Protein 4MHP (pdb70)

Sequence (326 aa):
LKWPRDLRPLAHHDLLYMGQISEEDRGDFNATLRNFLVPRVVGSQKHREVREFIVRSLKDLDWDVEEDCFDGQTPHGIKPFCNVIATLNPSACHRLVLACHYDSLLHKEGTFIGATDSAVPCAQLLYLARSLNGKLQNQKTRGDGLTLQLVFFDGEEAFERWSSHDSLYGSRHLAQKWHEDRTSAERLESCLERSEIANQIDRMEVMVLLDLLGAENPRFYSYFGETQPVYRRLVNIESRLNDAGLMELPRRRRRTNYFSNSSTVGFIEDDHIPFLKRSVPIVHIIPSPFPDVWHTLDDNEQNLHHPTISNLNKIFKAFVSEYLQL

Solvent-accessible surface area: 14847 Å² total; per-residue (Å²): 230,187,17,77,32,115,45,152,95,13,58,111,137,32,4,60,130,7,1,86,26,47,150,124,32,101,38,34,8,51,39,8,4,152,62,0,25,41,36,0,39,16,29,36,116,100,4,103,81,4,31,91,43,0,13,130,17,0,113,113,25,104,9,74,22,62,82,4,72,42,100,13,127,14,76,70,31,106,54,69,2,14,0,0,4,0,6,0,17,56,59,0,0,10,20,0,0,4,0,0,1,0,1,4,25,89,25,201,132,35,101,5,38,0,0,1,2,0,0,0,0,0,0,0,0,1,3,2,0,109,47,3,37,52,65,0,49,102,1,65,113,110,38,60,2,9,0,0,6,0,0,0,0,0,0,11,11,8,22,112,209,85,46,86,149,5,2,11,12,0,0,84,50,0,0,90,82,23,62,112,70,147,23,35,34,153,185,30,66,59,29,52,185,222,34,160,22,51,6,38,1,49,14,6,13,0,0,2,1,5,6,5,1,1,22,94,103,12,136,1,30,9,36,45,61,102,2,67,46,0,7,126,41,0,28,53,0,6,41,54,0,15,104,43,61,30,16,46,56,102,172,228,244,143,111,7,115,7,9,34,100,62,85,49,162,40,160,26,80,2,0,2,25,6,0,54,161,64,92,3,20,1,5,7,2,2,4,37,98,64,13,149,24,102,43,52,70,83,1,23,90,143,71,14,54,77,51,3,2,11,1,0,4,12,0,8,12,0,6,1,1,6,9,3,88,32

InterPro domains:
  IPR007484 Peptidase M28 [PF04389] (110-346)
  IPR037457 M28 Zn-Peptidase Glutaminyl Cyclase [cd03880] (52-350)
  IPR040234 Glutaminyl-peptide cyclotransferase-like [PTHR12283] (16-353)

Secondary structure (DSSP, 8-state):
---SS--PPPPHHHHHHHT---HHHHHHHHHHHHTTSS---TT-HHHHHHHHHHHHHHHTTT-EEEEEEEEEEETTEEEEEEEEEEES-TTBSEEEEEEEE------TTS----IIIIIHHHHHHHHHHHHTHHHHHHHHTT--SEEEEEEEES--S-SSS--SSSS-HHHHHHHHHHHHSB--GGGSBS--TT---SBGGGGEEEEEEE-S--SSS--EEE--GGGHHHHHHHHHHHHHHHHTT-S--SSTT-----EEEEE------STTHHHHTTT--EEEE--SSPPTTTTSTT-SGGG--HHHHHHHHHHHHHHHHHHHT-

Organism: Ixodes scapularis (NCBI:txid6945)

Radius of gyration: 18.69 Å; Cα contacts (8 Å, |Δi|>4): 634; chains: 1; bounding box: 40×46×53 Å

GO terms:
  GO:0008270 zinc ion binding (F, IDA)
  GO:0016603 glutaminyl-peptide cyclotransferase activity (F, IDA)
  GO:0017186 peptidyl-pyroglutamic acid biosynthetic process, using glutaminyl-peptide cyclotransferase (P, IDA)

Structure (mmCIF, N/CA/C/O backbone):
data_4MHP
#
_entry.id   4MHP
#
_cell.length_a   55.388
_cell.length_b   71.146
_cell.length_c   80.121
_cell.angle_alpha   90.00
_cell.angle_beta   90.00
_cell.angle_gamma   90.00
#
_symmetry.space_group_name_H-M   'P 21 21 21'
#
loop_
_entity.id
_entity.type
_entity.pdbx_description
1 polymer 'Glutaminyl cyclase, putative'
2 water water
#
loop_
_atom_site.group_PDB
_atom_site.id
_atom_site.type_symbol
_atom_site.label_atom_id
_atom_site.label_alt_id
_atom_site.label_comp_id
_atom_site.label_asym_id
_atom_site.label_entity_id
_atom_site.label_seq_id
_atom_site.pdbx_PDB_ins_code
_atom_site.Cartn_x
_atom_site.Cartn_y
_atom_site.Cartn_z
_atom_site.occupancy
_atom_site.B_iso_or_equiv
_atom_site.auth_seq_id
_atom_site.auth_comp_id
_atom_site.auth_asym_id
_atom_site.auth_atom_id
_atom_site.pdbx_PDB_model_num
ATOM 1 N N . LEU A 1 1 ? -32.336 19.138 -32.274 1.00 31.91 28 LEU A N 1
ATOM 2 C CA . LEU A 1 1 ? -31.351 18.898 -33.367 1.00 30.67 28 LEU A CA 1
ATOM 3 C C . LEU A 1 1 ? -30.648 17.556 -33.189 1.00 27.57 28 LEU A C 1
ATOM 4 O O . LEU A 1 1 ? -30.322 17.160 -32.068 1.00 28.97 28 LEU A O 1
ATOM 9 N N . LYS A 1 2 ? -30.416 16.867 -34.302 1.00 24.72 29 LYS A N 1
ATOM 10 C CA . LYS A 1 2 ? -29.746 15.568 -34.298 1.00 24.30 29 LYS A CA 1
ATOM 11 C C . LYS A 1 2 ? -28.284 15.691 -33.859 1.00 20.71 29 LYS A C 1
ATOM 12 O O . LYS A 1 2 ? -27.636 16.713 -34.103 1.00 21.14 29 LYS A O 1
ATOM 18 N N . TRP A 1 3 ? -27.779 14.654 -33.193 1.00 18.04 30 TRP A N 1
ATOM 19 C CA . TRP A 1 3 ? -26.362 14.570 -32.850 1.00 15.54 30 TRP A CA 1
ATOM 20 C C . TRP A 1 3 ? -25.550 14.532 -34.128 1.00 15.87 30 TRP A C 1
ATOM 21 O O . TRP A 1 3 ? -25.964 13.878 -35.086 1.00 17.21 30 TRP A O 1
ATOM 32 N N . PRO A 1 4 ? -24.404 15.251 -34.187 1.00 15.16 31 PRO A N 1
ATOM 33 C CA . PRO A 1 4 ? -23.686 15.367 -35.474 1.00 16.61 31 PRO A CA 1
ATOM 34 C C . PRO A 1 4 ? -23.081 14.063 -35.994 1.00 16.14 31 PRO A C 1
ATOM 35 O O . PRO A 1 4 ? -22.733 13.971 -37.174 1.00 18.08 31 PRO A O 1
ATOM 39 N N . ARG A 1 5 ? -22.965 13.073 -35.116 1.00 15.51 32 ARG A N 1
ATOM 40 C CA . ARG A 1 5 ? -22.406 11.779 -35.463 1.00 15.87 32 ARG A CA 1
ATOM 41 C C . ARG A 1 5 ? -23.468 10.709 -35.243 1.00 15.91 32 ARG A C 1
ATOM 42 O O . ARG A 1 5 ? -24.061 10.635 -34.165 1.00 17.11 32 ARG A O 1
ATOM 50 N N . ASP A 1 6 ? -23.714 9.891 -36.265 1.00 17.52 33 ASP A N 1
ATOM 51 C CA . ASP A 1 6 ? -24.672 8.794 -36.159 1.00 20.66 33 ASP A CA 1
ATOM 52 C C . ASP A 1 6 ? -24.180 7.766 -35.141 1.00 21.16 33 ASP A C 1
ATOM 53 O O . ASP A 1 6 ? -23.077 7.242 -35.271 1.00 23.41 33 ASP A O 1
ATOM 58 N N . LEU A 1 7 ? -24.996 7.499 -34.123 1.00 25.09 34 LEU A N 1
ATOM 59 C CA . LEU A 1 7 ? -24.606 6.606 -33.028 1.00 25.96 34 LEU A CA 1
ATOM 60 C C . LEU A 1 7 ? -25.060 5.167 -33.284 1.00 25.86 34 LEU A C 1
ATOM 61 O O . LEU A 1 7 ? -26.234 4.833 -33.117 1.00 27.80 34 LEU A O 1
ATOM 66 N N . ARG A 1 8 ? -24.110 4.324 -33.688 1.00 21.86 35 ARG A N 1
ATOM 67 C CA . ARG A 1 8 ? -24.376 2.934 -34.063 1.00 19.62 35 ARG A CA 1
ATOM 68 C C . ARG A 1 8 ? -24.415 2.028 -32.831 1.00 17.13 35 ARG A C 1
ATOM 69 O O . ARG A 1 8 ? -23.409 1.898 -32.138 1.00 16.52 35 ARG A O 1
ATOM 77 N N . PRO A 1 9 ? -25.569 1.393 -32.550 1.00 16.70 36 PRO A N 1
ATOM 78 C CA . PRO A 1 9 ? -25.638 0.568 -31.340 1.00 16.26 36 PRO A CA 1
ATOM 79 C C . PRO A 1 9 ? -24.605 -0.556 -31.314 1.00 14.50 36 PRO A C 1
ATOM 80 O O . PRO A 1 9 ? -24.381 -1.231 -32.324 1.00 15.58 36 PRO A O 1
ATOM 84 N N . LEU A 1 10 ? -23.984 -0.737 -30.156 1.00 13.94 37 LEU A N 1
ATOM 85 C CA . LEU A 1 10 ? -22.984 -1.765 -29.956 1.00 14.30 37 LEU A CA 1
ATOM 86 C C . LEU A 1 10 ? -23.553 -3.135 -30.304 1.00 13.86 37 LEU A C 1
ATOM 87 O O . LEU A 1 10 ? -24.649 -3.482 -29.861 1.00 14.16 37 LEU A O 1
ATOM 92 N N . ALA A 1 11 ? -22.826 -3.904 -31.111 1.00 13.73 38 ALA A N 1
ATOM 93 C CA . ALA A 1 11 ? -23.208 -5.285 -31.375 1.00 14.28 38 ALA A CA 1
ATOM 94 C C . ALA A 1 11 ? -23.135 -6.091 -30.082 1.00 12.51 38 ALA A C 1
ATOM 95 O O . ALA A 1 11 ? -22.309 -5.819 -29.203 1.00 12.14 38 ALA A O 1
ATOM 97 N N . HIS A 1 12 ? -24.004 -7.084 -29.974 1.00 13.22 39 HIS A N 1
ATOM 98 C CA . HIS A 1 12 ? -24.060 -7.941 -28.803 1.00 12.72 39 HIS A CA 1
ATOM 99 C C . HIS A 1 12 ? -22.708 -8.510 -28.410 1.00 11.36 39 HIS A C 1
ATOM 100 O O . HIS A 1 12 ? -22.338 -8.502 -27.233 1.00 11.22 39 HIS A O 1
ATOM 107 N N . HIS A 1 13 ? -21.947 -8.989 -29.391 1.00 11.33 40 HIS A N 1
ATOM 108 C CA . HIS A 1 13 ? -20.609 -9.525 -29.144 1.00 11.10 40 HIS A CA 1
ATOM 109 C C . HIS A 1 13 ? -19.731 -8.549 -28.403 1.00 10.58 40 HIS A C 1
ATOM 110 O O . HIS A 1 13 ? -19.057 -8.903 -27.431 1.00 10.63 40 HIS A O 1
ATOM 117 N N . ASP A 1 14 ? -19.742 -7.304 -28.861 1.00 10.23 41 ASP A N 1
ATOM 118 C CA . ASP A 1 14 ? -18.925 -6.255 -28.267 1.00 9.99 41 ASP A CA 1
ATOM 119 C C . ASP A 1 14 ? -19.439 -5.810 -26.899 1.00 9.82 41 ASP A C 1
ATOM 120 O O . ASP A 1 14 ? -18.640 -5.536 -26.007 1.00 10.54 41 ASP A O 1
ATOM 125 N N . LEU A 1 15 ? -20.757 -5.767 -26.717 1.00 10.00 42 LEU A N 1
ATOM 126 C CA . LEU A 1 15 ? -21.328 -5.467 -25.409 1.00 10.65 42 LEU A CA 1
ATOM 127 C C . LEU A 1 15 ? -20.875 -6.495 -24.374 1.00 10.48 42 LEU A C 1
ATOM 128 O O . LEU A 1 15 ? -20.415 -6.140 -23.286 1.00 11.11 42 LEU A O 1
ATOM 133 N N . LEU A 1 16 ? -21.000 -7.774 -24.724 1.00 11.19 43 LEU A N 1
ATOM 134 C CA . LEU A 1 16 ? -20.602 -8.840 -23.811 1.00 12.03 43 LEU A CA 1
ATOM 135 C C . LEU A 1 16 ? -19.121 -8.789 -23.473 1.00 11.98 43 LEU A C 1
ATOM 136 O O . LEU A 1 16 ? -18.748 -8.978 -22.316 1.00 13.47 43 LEU A O 1
ATOM 141 N N . TYR A 1 17 ? -18.279 -8.532 -24.472 1.00 11.93 44 TYR A N 1
ATOM 142 C CA . TYR A 1 17 ? -16.841 -8.467 -24.240 1.00 12.73 44 TYR A CA 1
ATOM 143 C C . TYR A 1 17 ? -16.460 -7.289 -23.347 1.00 12.86 44 TYR A C 1
ATOM 144 O O . TYR A 1 17 ? -15.672 -7.440 -22.414 1.00 14.13 44 TYR A O 1
ATOM 153 N N . MET A 1 18 ? -17.036 -6.124 -23.626 1.00 12.63 4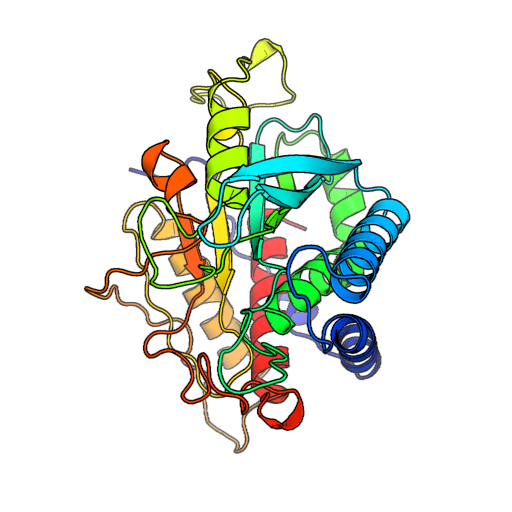5 MET A N 1
ATOM 154 C CA . MET A 1 18 ? -16.771 -4.927 -22.829 1.00 13.10 45 MET A CA 1
ATOM 155 C C . MET A 1 18 ? -17.329 -5.052 -21.411 1.00 13.59 45 MET A C 1
ATOM 156 O O . MET A 1 18 ? -16.840 -4.401 -20.483 1.00 15.48 45 MET A O 1
ATOM 161 N N . GLY A 1 19 ? -18.357 -5.885 -21.252 1.00 13.43 46 GLY A N 1
ATOM 162 C CA . GLY A 1 19 ? -18.979 -6.123 -19.953 1.00 15.05 46 GLY A CA 1
ATOM 163 C C . GLY A 1 19 ? -18.316 -7.216 -19.138 1.00 16.54 46 GLY A C 1
ATOM 164 O O . GLY A 1 19 ? -18.797 -7.574 -18.060 1.00 18.45 46 GLY A O 1
ATOM 165 N N . GLN A 1 20 ? -17.213 -7.754 -19.654 1.00 17.67 47 GLN A N 1
ATOM 166 C CA . GLN A 1 20 ? -16.411 -8.727 -18.921 1.00 21.56 47 GLN A CA 1
ATOM 167 C C . GLN A 1 20 ? -15.376 -8.024 -18.053 1.00 24.24 47 GLN A C 1
ATOM 168 O O . GLN A 1 20 ? -14.704 -7.088 -18.500 1.00 25.64 47 GLN A O 1
ATOM 174 N N . ILE A 1 21 ? -15.273 -8.470 -16.805 1.00 27.63 48 ILE A N 1
ATOM 175 C CA . ILE A 1 21 ? -14.165 -8.102 -15.928 1.00 29.77 48 ILE A CA 1
ATOM 176 C C . ILE A 1 21 ? -13.573 -9.381 -15.344 1.00 32.23 48 ILE A C 1
ATOM 177 O O . ILE A 1 21 ? -14.224 -10.086 -14.567 1.00 34.54 48 ILE A O 1
ATOM 182 N N . SER A 1 22 ? -12.345 -9.683 -15.753 1.00 35.13 49 SER A N 1
ATOM 183 C CA . SER A 1 22 ? -11.617 -10.838 -15.244 1.00 36.69 49 SER A CA 1
ATOM 184 C C . SER A 1 22 ? -10.911 -10.481 -13.938 1.00 38.34 49 SER A C 1
ATOM 185 O O . SER A 1 22 ? -10.976 -9.336 -13.482 1.00 37.08 49 SER A O 1
ATOM 188 N N . GLU A 1 23 ? -10.247 -11.467 -13.339 1.00 40.37 50 GLU A N 1
ATOM 189 C CA . GLU A 1 23 ? -9.411 -11.236 -12.161 1.00 41.12 50 GLU A CA 1
ATOM 190 C C . GLU A 1 23 ? -8.192 -10.384 -12.520 1.00 38.78 50 GLU A C 1
ATOM 191 O O . GLU A 1 23 ? -7.718 -9.589 -11.704 1.00 37.10 50 GLU A O 1
ATOM 197 N N . GLU A 1 24 ? -7.709 -10.549 -13.752 1.00 38.02 51 GLU A N 1
ATOM 198 C CA . GLU A 1 24 ? -6.604 -9.756 -14.286 1.00 39.05 51 GLU A CA 1
ATOM 199 C C . GLU A 1 24 ? -7.031 -8.301 -14.494 1.00 36.71 51 GLU A C 1
ATOM 200 O O . GLU A 1 24 ? -6.233 -7.383 -14.294 1.00 34.22 51 GLU A O 1
ATOM 206 N N . ASP A 1 25 ? -8.290 -8.108 -14.893 1.00 34.64 52 ASP A N 1
ATOM 207 C CA . ASP A 1 25 ? -8.872 -6.774 -15.062 1.00 32.08 52 ASP A CA 1
ATOM 208 C C . ASP A 1 25 ? -8.979 -6.026 -13.735 1.00 27.33 52 ASP A C 1
ATOM 209 O O . ASP A 1 25 ? -8.579 -4.862 -13.645 1.00 25.53 52 ASP A O 1
ATOM 214 N N . ARG A 1 26 ? -9.517 -6.701 -12.716 1.00 24.50 53 ARG A N 1
ATOM 215 C CA . ARG A 1 26 ? -9.646 -6.132 -11.371 1.00 23.49 53 ARG A CA 1
ATOM 216 C C . ARG A 1 26 ? -8.280 -5.749 -10.823 1.00 20.68 53 ARG A C 1
ATOM 217 O O . ARG A 1 26 ? -8.102 -4.648 -10.304 1.00 19.87 53 ARG A O 1
ATOM 225 N N . GLY A 1 27 ? -7.324 -6.669 -10.947 1.00 20.46 54 GLY A N 1
ATOM 226 C CA . GLY A 1 27 ? -5.967 -6.460 -10.461 1.00 19.82 54 GLY A CA 1
ATOM 227 C C . GLY A 1 27 ? -5.278 -5.283 -11.118 1.00 17.62 54 GLY A C 1
ATOM 228 O O . GLY A 1 27 ? -4.617 -4.497 -10.443 1.00 18.53 54 GLY A O 1
ATOM 229 N N . ASP A 1 28 ? -5.421 -5.175 -12.438 1.00 18.28 55 ASP A N 1
ATOM 230 C CA . ASP A 1 28 ? -4.829 -4.070 -13.189 1.00 18.37 55 ASP A CA 1
ATOM 231 C C . ASP A 1 28 ? -5.430 -2.737 -12.761 1.00 16.41 55 ASP A C 1
ATOM 232 O O . ASP A 1 28 ? -4.700 -1.777 -12.506 1.00 17.01 55 ASP A O 1
ATOM 237 N N . PHE A 1 29 ? -6.757 -2.682 -12.673 1.00 15.59 56 PHE A N 1
ATOM 238 C CA . PHE A 1 29 ? -7.405 -1.468 -12.221 1.00 14.30 56 PHE A CA 1
ATOM 239 C C . PHE A 1 29 ? -6.947 -1.079 -10.815 1.00 13.66 56 PHE A C 1
ATOM 240 O O . PHE A 1 29 ? -6.610 0.077 -10.568 1.00 13.15 56 PHE A O 1
ATOM 248 N N . ASN A 1 30 ? -6.942 -2.043 -9.899 1.00 14.31 57 ASN A N 1
ATOM 249 C CA . ASN A 1 30 ? -6.567 -1.767 -8.517 1.00 14.53 57 ASN A CA 1
ATOM 250 C C . ASN A 1 30 ? -5.120 -1.301 -8.372 1.00 14.33 57 ASN A C 1
ATOM 251 O O . ASN A 1 30 ? -4.832 -0.411 -7.570 1.00 15.24 57 ASN A O 1
ATOM 256 N N . ALA A 1 31 ? -4.219 -1.901 -9.150 1.00 15.11 58 ALA A N 1
ATOM 257 C CA . ALA A 1 31 ? -2.820 -1.470 -9.199 1.00 16.02 58 ALA A CA 1
ATOM 258 C C . ALA A 1 31 ? -2.701 -0.028 -9.695 1.00 14.61 58 ALA A C 1
ATOM 259 O O . ALA A 1 31 ? -1.930 0.764 -9.151 1.00 16.24 58 ALA A O 1
ATOM 261 N N . THR A 1 32 ? -3.482 0.311 -10.718 1.00 14.04 59 THR A N 1
ATOM 262 C CA . THR A 1 32 ? -3.530 1.672 -11.238 1.00 13.88 59 THR A CA 1
ATOM 263 C C . THR A 1 32 ? -4.025 2.623 -10.142 1.00 12.48 59 THR A C 1
ATOM 264 O O . THR A 1 32 ? -3.392 3.646 -9.860 1.00 13.09 59 THR A O 1
ATOM 268 N N . LEU A 1 33 ? -5.139 2.255 -9.510 1.00 12.11 60 LEU A N 1
ATOM 269 C CA . LEU A 1 33 ? -5.772 3.085 -8.489 1.00 11.58 60 LEU A CA 1
ATOM 270 C C . LEU A 1 33 ? -4.857 3.388 -7.304 1.00 11.55 60 LEU A C 1
ATOM 271 O O . LEU A 1 33 ? -4.874 4.502 -6.772 1.00 11.80 60 LEU A O 1
ATOM 276 N N . ARG A 1 34 ? -4.061 2.400 -6.897 1.00 12.56 61 ARG A N 1
ATOM 277 C CA . ARG A 1 34 ? -3.156 2.569 -5.767 1.00 13.68 61 ARG A CA 1
ATOM 278 C C . ARG A 1 34 ? -2.242 3.785 -5.929 1.00 13.16 61 ARG A C 1
ATOM 279 O O . ARG A 1 34 ? -1.926 4.460 -4.950 1.00 13.75 61 ARG A O 1
ATOM 287 N N . ASN A 1 35 ? -1.855 4.083 -7.169 1.00 12.10 62 ASN A N 1
ATOM 288 C CA . ASN A 1 35 ? -1.002 5.237 -7.462 1.00 13.07 62 ASN A CA 1
ATOM 289 C C . ASN A 1 35 ? -1.656 6.576 -7.143 1.00 12.55 62 ASN A C 1
ATOM 290 O O . ASN A 1 35 ? -0.969 7.572 -6.929 1.00 13.72 62 ASN A O 1
ATOM 295 N N . PHE A 1 36 ? -2.986 6.594 -7.130 1.00 11.26 63 PHE A N 1
ATOM 296 C CA . PHE A 1 36 ? -3.745 7.819 -6.901 1.00 10.87 63 PHE A CA 1
ATOM 297 C C . PHE A 1 36 ? -4.213 7.990 -5.465 1.00 10.59 63 PHE A C 1
ATOM 298 O O . PHE A 1 36 ? -4.646 9.077 -5.086 1.00 11.28 63 PHE A O 1
ATOM 306 N N . LEU A 1 37 ? -4.146 6.923 -4.672 1.00 11.31 64 LEU A N 1
ATOM 307 C CA . LEU A 1 37 ? -4.689 6.943 -3.310 1.00 12.02 64 LEU A CA 1
ATOM 308 C C . LEU A 1 37 ? -3.685 7.518 -2.313 1.00 12.20 64 LEU A C 1
ATOM 309 O O . LEU A 1 37 ? -3.279 6.870 -1.341 1.00 13.42 64 LEU A O 1
ATOM 314 N N . VAL A 1 38 ? -3.297 8.757 -2.595 1.00 11.68 65 VAL A N 1
ATOM 315 C CA . VAL A 1 38 ? -2.320 9.521 -1.829 1.00 11.97 65 VAL A CA 1
ATOM 316 C C . VAL A 1 38 ? -2.837 10.960 -1.855 1.00 10.94 65 VAL A C 1
ATOM 317 O O . VAL A 1 38 ? -3.587 11.319 -2.764 1.00 11.10 65 VAL A O 1
ATOM 321 N N . PRO A 1 39 ? -2.451 11.796 -0.873 1.00 11.43 66 PRO A N 1
ATOM 322 C CA . PRO A 1 39 ? -2.842 13.199 -1.014 1.00 11.63 66 PRO A CA 1
ATOM 323 C C . PRO A 1 39 ? -2.191 13.808 -2.265 1.00 11.95 66 PRO A C 1
ATOM 324 O O . PRO A 1 39 ? -1.042 13.485 -2.589 1.00 12.87 66 PRO A O 1
ATOM 328 N N . ARG A 1 40 ? -2.942 14.657 -2.964 1.00 11.12 67 ARG A N 1
ATOM 329 C CA . ARG A 1 40 ? -2.538 15.236 -4.248 1.00 10.98 67 ARG A CA 1
ATOM 330 C C . ARG A 1 40 ? -2.669 16.758 -4.180 1.00 9.33 67 ARG A C 1
ATOM 331 O O . ARG A 1 40 ? -3.276 17.376 -5.051 1.00 9.62 67 ARG A O 1
ATOM 339 N N . VAL A 1 41 ? -2.093 17.361 -3.144 1.00 9.91 68 VAL A N 1
ATOM 340 C CA . VAL A 1 41 ? -2.233 18.794 -2.920 1.00 10.54 68 VAL A CA 1
ATOM 341 C C . VAL A 1 41 ? -1.432 19.567 -3.969 1.00 9.79 68 VAL A C 1
ATOM 342 O O . VAL A 1 41 ? -0.289 19.215 -4.266 1.00 10.37 68 VAL A O 1
ATOM 346 N N . VAL A 1 42 ? -2.044 20.604 -4.540 1.00 9.88 69 VAL A N 1
ATOM 347 C CA . VAL A 1 42 ? -1.395 21.448 -5.546 1.00 10.98 69 VAL A CA 1
ATOM 348 C C . VAL A 1 42 ? -0.014 21.874 -5.088 1.00 12.23 69 VAL A C 1
ATOM 349 O O . VAL A 1 42 ? 0.150 22.355 -3.969 1.00 13.26 69 VAL A O 1
ATOM 353 N N . GLY A 1 43 ? 0.970 21.663 -5.962 1.00 14.68 70 GLY A N 1
ATOM 354 C CA . GLY A 1 43 ? 2.354 22.046 -5.711 1.00 16.83 70 GLY A CA 1
ATOM 355 C C . GLY A 1 43 ? 3.190 21.057 -4.913 1.00 16.25 70 GLY A C 1
ATOM 356 O O . GLY A 1 43 ? 4.393 21.248 -4.775 1.00 19.12 70 GLY A O 1
ATOM 357 N N . SER A 1 44 ? 2.573 20.001 -4.386 1.00 13.65 71 SER A N 1
ATOM 358 C CA . SER A 1 44 ? 3.286 19.052 -3.523 1.00 12.06 71 SER A CA 1
ATOM 359 C C . SER A 1 44 ? 4.067 18.005 -4.315 1.00 11.76 71 SER A C 1
ATOM 360 O O . SER A 1 44 ? 3.813 17.800 -5.504 1.00 11.61 71 SER A O 1
ATOM 363 N N . GLN A 1 45 ? 5.001 17.326 -3.648 1.00 11.77 72 GLN A N 1
ATOM 364 C CA . GLN A 1 45 ? 5.773 16.282 -4.306 1.00 12.39 72 GLN A CA 1
ATOM 365 C C . GLN A 1 45 ? 4.890 15.133 -4.763 1.00 11.21 72 GLN A C 1
ATOM 366 O O . GLN A 1 45 ? 5.058 14.642 -5.878 1.00 11.93 72 GLN A O 1
ATOM 372 N N . LYS A 1 46 ? 3.951 14.701 -3.923 1.00 11.90 73 LYS A N 1
ATOM 373 C CA . LYS A 1 46 ? 3.097 13.575 -4.294 1.00 12.03 73 LYS A CA 1
ATOM 374 C C . LYS A 1 46 ? 2.224 13.915 -5.497 1.00 11.20 73 LYS A C 1
ATOM 375 O O . LYS A 1 46 ? 1.985 13.065 -6.347 1.00 11.89 73 LYS A O 1
ATOM 381 N N . HIS A 1 47 ? 1.782 15.166 -5.577 1.00 10.50 74 HIS A N 1
ATOM 382 C CA . HIS A 1 47 ? 1.024 15.662 -6.727 1.00 10.41 74 HIS A CA 1
ATOM 383 C C . HIS A 1 47 ? 1.857 15.565 -7.988 1.00 10.56 74 HIS A C 1
ATOM 384 O O . HIS A 1 47 ? 1.377 15.080 -9.016 1.00 11.21 74 HIS A O 1
ATOM 391 N N . ARG A 1 48 ? 3.122 15.986 -7.915 1.00 11.39 75 ARG A N 1
ATOM 392 C CA . ARG A 1 48 ? 4.039 15.871 -9.053 1.00 12.46 75 ARG A CA 1
ATOM 393 C C . ARG A 1 48 ? 4.250 14.416 -9.456 1.00 11.88 75 ARG A C 1
ATOM 394 O O . ARG A 1 48 ? 4.273 14.093 -10.641 1.00 13.10 75 ARG A O 1
ATOM 402 N N . GLU A 1 49 ? 4.382 13.536 -8.468 1.00 11.91 76 GLU A N 1
ATOM 403 C CA . GLU A 1 49 ? 4.558 12.107 -8.742 1.00 12.57 76 GLU A CA 1
ATOM 404 C C . GLU A 1 49 ? 3.339 11.510 -9.441 1.00 12.19 76 GLU A C 1
ATOM 405 O O . GLU A 1 49 ? 3.476 10.712 -10.369 1.00 12.42 76 GLU A O 1
ATOM 411 N N . VAL A 1 50 ? 2.148 11.904 -9.003 1.00 11.45 77 VAL A N 1
ATOM 412 C CA . VAL A 1 50 ? 0.923 11.476 -9.669 1.00 11.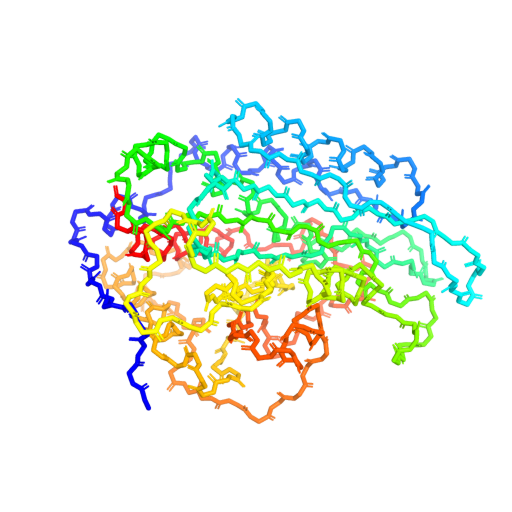24 77 VAL A CA 1
ATOM 413 C C . VAL A 1 50 ? 0.882 11.963 -11.122 1.00 10.78 77 VAL A C 1
ATOM 414 O O . VAL A 1 50 ? 0.591 11.178 -12.029 1.00 11.40 77 VAL A O 1
ATOM 418 N N . ARG A 1 51 ? 1.196 13.239 -11.348 1.00 10.84 78 ARG A N 1
ATOM 419 C CA . ARG A 1 51 ? 1.262 13.758 -12.712 1.00 11.37 78 ARG A CA 1
ATOM 420 C C . ARG A 1 51 ? 2.243 12.959 -13.568 1.00 11.66 78 ARG A C 1
ATOM 421 O O . ARG A 1 51 ? 1.915 12.560 -14.686 1.00 11.94 78 ARG A O 1
ATOM 429 N N . GLU A 1 52 ? 3.440 12.722 -13.040 1.00 12.06 79 GLU A N 1
ATOM 430 C CA . GLU A 1 52 ? 4.448 11.958 -13.766 1.00 12.97 79 GLU A CA 1
ATOM 431 C C . GLU A 1 52 ? 3.962 10.551 -14.108 1.00 12.28 79 GLU A C 1
ATOM 432 O O . GLU A 1 52 ? 4.241 10.047 -15.192 1.00 13.42 79 GLU A O 1
ATOM 438 N N . PHE A 1 53 ? 3.215 9.939 -13.191 1.00 12.08 80 PHE A N 1
ATOM 439 C CA . PHE A 1 53 ? 2.642 8.618 -13.422 1.00 12.45 80 PHE A CA 1
ATOM 440 C C . PHE A 1 53 ? 1.592 8.636 -14.535 1.00 11.53 80 PHE A C 1
ATOM 441 O O . PHE A 1 53 ? 1.574 7.743 -15.382 1.00 11.93 80 PHE A O 1
ATOM 449 N N . ILE A 1 54 ? 0.728 9.650 -14.538 1.00 10.94 81 ILE A N 1
ATOM 450 C CA . ILE A 1 54 ? -0.261 9.803 -15.609 1.00 10.68 81 ILE A CA 1
ATOM 451 C C . ILE A 1 54 ? 0.445 9.939 -16.958 1.00 10.97 81 ILE A C 1
ATOM 452 O O . ILE A 1 54 ? 0.107 9.250 -17.928 1.00 11.29 81 ILE A O 1
ATOM 457 N N . VAL A 1 55 ? 1.417 10.839 -17.010 1.00 11.35 82 VAL A N 1
ATOM 458 C CA . VAL A 1 55 ? 2.122 11.144 -18.246 1.00 12.18 82 VAL A CA 1
ATOM 459 C C . VAL A 1 55 ? 2.867 9.916 -18.782 1.00 12.68 82 VAL A C 1
ATOM 460 O O . VAL A 1 55 ? 2.743 9.572 -19.961 1.00 13.35 82 VAL A O 1
ATOM 464 N N . ARG A 1 56 ? 3.630 9.251 -17.915 1.00 13.30 83 ARG A N 1
ATOM 465 C CA . ARG A 1 56 ? 4.386 8.062 -18.302 1.00 14.29 83 ARG A CA 1
ATOM 466 C C . ARG A 1 56 ? 3.470 6.947 -18.793 1.00 13.77 83 ARG A C 1
ATOM 467 O O . ARG A 1 56 ? 3.749 6.317 -19.814 1.00 14.28 83 ARG A O 1
ATOM 475 N N . SER A 1 57 ? 2.383 6.711 -18.060 1.00 13.78 84 SER A N 1
ATOM 476 C CA . SER A 1 57 ? 1.426 5.662 -18.401 1.00 13.54 84 SER A CA 1
ATOM 477 C C . SER A 1 57 ? 0.883 5.828 -19.819 1.00 12.63 84 SER A C 1
ATOM 478 O O . SER A 1 57 ? 0.778 4.858 -20.576 1.00 15.07 84 SER A O 1
ATOM 481 N N . LEU A 1 58 ? 0.546 7.063 -20.176 1.00 11.87 85 LEU A N 1
ATOM 482 C CA . LEU A 1 58 ? -0.037 7.344 -21.480 1.00 11.67 85 LEU A CA 1
ATOM 483 C C . LEU A 1 58 ? 1.004 7.443 -22.601 1.00 12.42 85 LEU A C 1
ATOM 484 O O . LEU A 1 58 ? 0.753 6.999 -23.723 1.00 12.51 85 LEU A O 1
ATOM 489 N N . LYS A 1 59 ? 2.174 8.004 -22.300 1.00 12.95 86 LYS A N 1
ATOM 490 C CA . LYS A 1 59 ? 3.277 7.980 -23.264 1.00 13.35 86 LYS A CA 1
ATOM 491 C C . LYS A 1 59 ? 3.670 6.542 -23.600 1.00 13.61 86 LYS A C 1
ATOM 492 O O . LYS A 1 59 ? 3.966 6.236 -24.758 1.00 14.63 86 LYS A O 1
ATOM 498 N N . ASP A 1 60 ? 3.642 5.657 -22.601 1.00 14.12 87 ASP A N 1
ATOM 499 C CA . ASP A 1 60 ? 3.981 4.241 -22.803 1.00 14.88 87 ASP A CA 1
ATOM 500 C C . ASP A 1 60 ? 2.978 3.548 -23.726 1.00 14.72 87 ASP A C 1
ATOM 501 O O . ASP A 1 60 ? 3.294 2.528 -24.339 1.00 17.03 87 ASP A O 1
ATOM 506 N N . LEU A 1 61 ? 1.779 4.117 -23.827 1.00 14.60 88 LEU A N 1
ATOM 507 C CA . LEU A 1 61 ? 0.739 3.607 -24.718 1.00 15.11 88 LEU A CA 1
ATOM 508 C C . LEU A 1 61 ? 0.755 4.310 -26.080 1.00 15.06 88 LEU A C 1
ATOM 509 O O . LEU A 1 61 ? -0.145 4.113 -26.900 1.00 16.26 88 LEU A O 1
ATOM 514 N N . ASP A 1 62 ? 1.783 5.125 -26.307 1.00 15.26 89 ASP A N 1
ATOM 515 C CA . ASP A 1 62 ? 1.991 5.841 -27.578 1.00 16.46 89 ASP A CA 1
ATOM 516 C C . ASP A 1 62 ? 0.974 6.962 -27.840 1.00 15.62 89 ASP A C 1
ATOM 517 O O . ASP A 1 62 ? 0.731 7.344 -28.986 1.00 17.53 89 ASP A O 1
ATOM 522 N N . TRP A 1 63 ? 0.388 7.492 -26.774 1.00 14.22 90 TRP A N 1
ATOM 523 C CA . TRP A 1 63 ? -0.438 8.682 -26.898 1.00 13.53 90 TRP A CA 1
ATOM 524 C C . TRP A 1 63 ? 0.433 9.906 -26.958 1.00 13.61 90 TRP A C 1
ATOM 525 O O . TRP A 1 63 ? 1.550 9.918 -26.431 1.00 14.42 90 TRP A O 1
ATOM 536 N N . ASP A 1 64 ? -0.078 10.956 -27.591 1.00 13.58 91 ASP A N 1
ATOM 537 C CA . ASP A 1 64 ? 0.531 12.276 -27.519 1.00 14.04 91 ASP A CA 1
ATOM 538 C C . ASP A 1 64 ? 0.136 12.871 -26.177 1.00 13.77 91 ASP A C 1
ATOM 539 O O . ASP A 1 64 ? -1.048 12.949 -25.863 1.00 14.47 91 ASP A O 1
ATOM 544 N N . VAL A 1 65 ? 1.114 13.277 -25.373 1.00 13.10 92 VAL A N 1
ATOM 545 C CA . VAL A 1 65 ? 0.825 13.830 -24.050 1.00 12.83 92 VAL A CA 1
ATOM 546 C C . VAL A 1 65 ? 1.408 15.233 -23.915 1.00 14.01 92 VAL A C 1
ATOM 547 O O . VAL A 1 65 ? 2.610 15.445 -24.113 1.00 16.83 92 VAL A O 1
ATOM 551 N N . GLU A 1 66 ? 0.535 16.186 -23.601 1.00 13.56 93 GLU A N 1
ATOM 552 C CA . GLU A 1 66 ? 0.917 17.564 -23.323 1.00 14.91 93 GLU A CA 1
ATOM 553 C C . GLU A 1 66 ? 0.746 17.848 -21.839 1.00 14.75 93 GLU A C 1
ATOM 554 O O . GLU A 1 66 ? -0.263 17.475 -21.233 1.00 14.27 93 GLU A O 1
ATOM 560 N N . GLU A 1 67 ? 1.749 18.501 -21.263 1.00 16.07 94 GLU A N 1
ATOM 561 C CA . GLU A 1 67 ? 1.668 19.018 -19.906 1.00 17.44 94 GLU A CA 1
ATOM 562 C C . GLU A 1 67 ? 1.476 20.526 -20.004 1.00 18.49 94 GLU A C 1
ATOM 563 O O . GLU A 1 67 ? 2.404 21.260 -20.359 1.00 20.40 94 GLU A O 1
ATOM 569 N N . ASP A 1 68 ? 0.250 20.961 -19.724 1.00 16.72 95 ASP A N 1
ATOM 570 C CA . ASP A 1 68 ? -0.167 22.351 -19.841 1.00 15.66 95 ASP A CA 1
ATOM 571 C C . ASP A 1 68 ? 0.057 23.048 -18.497 1.00 13.84 95 ASP A C 1
ATOM 572 O O . ASP A 1 68 ? -0.823 23.045 -17.622 1.00 13.57 95 ASP A O 1
ATOM 577 N N . CYS A 1 69 ? 1.248 23.626 -18.340 1.00 14.94 96 CYS A N 1
ATOM 578 C CA . CYS A 1 69 ? 1.687 24.160 -17.057 1.00 15.01 96 CYS A CA 1
ATOM 579 C C . CYS A 1 69 ? 1.699 25.679 -17.046 1.00 14.68 96 CYS A C 1
ATOM 580 O O . CYS A 1 69 ? 2.039 26.318 -18.043 1.00 16.28 96 CYS A O 1
ATOM 583 N N . PHE A 1 70 ? 1.337 26.249 -15.901 1.00 14.11 97 PHE A N 1
ATOM 584 C CA . PHE A 1 70 ? 1.244 27.694 -15.730 1.00 14.15 97 PHE A CA 1
ATOM 585 C C . PHE A 1 70 ? 1.200 28.016 -14.244 1.00 13.37 97 PHE A C 1
ATOM 586 O O . PHE A 1 70 ? 0.944 27.147 -13.412 1.00 13.23 97 PHE A O 1
ATOM 594 N N . ASP A 1 71 ? 1.448 29.277 -13.916 1.00 14.25 98 ASP A N 1
ATOM 595 C CA . ASP A 1 71 ? 1.314 29.749 -12.549 1.00 13.87 98 ASP A CA 1
ATOM 596 C C . ASP A 1 71 ? 0.090 30.645 -12.468 1.00 14.18 98 ASP A C 1
ATOM 597 O O . ASP A 1 71 ? -0.177 31.419 -13.387 1.00 16.77 98 ASP A O 1
ATOM 602 N N . GLY A 1 72 ? -0.664 30.521 -11.381 1.00 14.38 99 GLY A N 1
ATOM 603 C CA . GLY A 1 72 ? -1.856 31.334 -11.177 1.00 14.91 99 GLY A CA 1
ATOM 604 C C . GLY A 1 72 ? -1.959 31.862 -9.760 1.00 13.92 99 GLY A C 1
ATOM 605 O O . GLY A 1 72 ? -1.569 31.180 -8.807 1.00 14.26 99 GLY A O 1
ATOM 606 N N . GLN A 1 73 ? -2.485 33.077 -9.620 1.00 14.41 100 GLN A N 1
ATOM 607 C CA . GLN A 1 73 ? -2.745 33.654 -8.300 1.00 14.26 100 GLN A CA 1
ATOM 608 C C . GLN A 1 73 ? -3.928 32.976 -7.615 1.00 13.83 100 GLN A C 1
ATOM 609 O O . GLN A 1 73 ? -4.938 32.673 -8.250 1.00 14.94 100 GLN A O 1
ATOM 615 N N . THR A 1 74 ? -3.781 32.737 -6.315 1.00 13.48 101 THR A N 1
ATOM 616 C CA . THR A 1 74 ? -4.802 32.096 -5.495 1.00 12.91 101 THR A CA 1
ATOM 617 C C . THR A 1 74 ? -4.865 32.844 -4.161 1.00 13.25 101 THR A C 1
ATOM 618 O O . THR A 1 74 ? -3.980 33.654 -3.870 1.00 14.17 101 THR A O 1
ATOM 622 N N . PRO A 1 75 ? -5.896 32.566 -3.334 1.00 13.67 102 PRO A N 1
ATOM 623 C CA . PRO A 1 75 ? -5.921 33.146 -1.984 1.00 15.10 102 PRO A CA 1
ATOM 624 C C . PRO A 1 75 ? -4.732 32.733 -1.108 1.00 14.84 102 PRO A C 1
ATOM 625 O O . PRO A 1 75 ? -4.500 33.353 -0.069 1.00 16.87 102 PRO A O 1
ATOM 629 N N . HIS A 1 76 ? -3.992 31.707 -1.530 1.00 13.95 103 HIS A N 1
ATOM 630 C CA . HIS A 1 76 ? -2.791 31.246 -0.829 1.00 14.27 103 HIS A CA 1
ATOM 631 C C . HIS A 1 76 ? -1.529 31.693 -1.521 1.00 14.74 103 HIS A C 1
ATOM 632 O O . HIS A 1 76 ? -0.453 31.147 -1.273 1.00 16.69 103 HIS A O 1
ATOM 639 N N . GLY A 1 77 ? -1.650 32.696 -2.389 1.00 14.64 104 GLY A N 1
ATOM 640 C CA . GLY A 1 77 ? -0.517 33.201 -3.157 1.00 15.42 104 GLY A CA 1
ATOM 641 C C . GLY A 1 77 ? -0.378 32.503 -4.495 1.00 14.22 104 GLY A C 1
ATOM 642 O O . GLY A 1 77 ? -1.270 31.772 -4.926 1.00 14.04 104 GLY A O 1
ATOM 643 N N . ILE A 1 78 ? 0.749 32.732 -5.156 1.00 14.85 105 ILE A N 1
ATOM 644 C CA . ILE A 1 78 ? 1.003 32.146 -6.460 1.00 15.35 105 ILE A CA 1
ATOM 645 C C . ILE A 1 78 ? 1.178 30.633 -6.342 1.00 14.38 105 ILE A C 1
ATOM 646 O O . ILE A 1 78 ? 1.843 30.140 -5.425 1.00 15.35 105 ILE A O 1
ATOM 651 N N . LYS A 1 79 ? 0.554 29.905 -7.265 1.00 13.43 106 LYS A N 1
ATOM 652 C CA . LYS A 1 79 ? 0.634 28.450 -7.277 1.00 13.07 106 LYS A CA 1
ATOM 653 C C . LYS A 1 79 ? 0.931 27.920 -8.668 1.00 12.68 106 LYS A C 1
ATOM 654 O O . LYS A 1 79 ? 0.446 28.477 -9.651 1.00 12.94 106 LYS A O 1
ATOM 660 N N . PRO A 1 80 ? 1.712 26.828 -8.756 1.00 12.95 107 PRO A N 1
ATOM 661 C CA . PRO A 1 80 ? 1.924 26.171 -10.038 1.00 12.81 107 PRO A CA 1
ATOM 662 C C . PRO A 1 80 ? 0.794 25.181 -10.317 1.00 12.38 107 PRO A C 1
ATOM 663 O O . PRO A 1 80 ? 0.320 24.523 -9.395 1.00 13.83 107 PRO A O 1
ATOM 667 N N . PHE A 1 81 ? 0.367 25.104 -11.575 1.00 12.24 108 PHE A N 1
ATOM 668 C CA . PHE A 1 81 ? -0.644 24.153 -12.023 1.00 12.19 108 PHE A CA 1
ATOM 669 C C . PHE A 1 81 ? -0.160 23.482 -13.301 1.00 12.35 108 PHE A C 1
ATOM 670 O O . PHE A 1 81 ? 0.519 24.105 -14.117 1.00 13.64 108 PHE A O 1
ATOM 678 N N . CYS A 1 82 ? -0.525 22.218 -13.484 1.00 11.43 109 CYS A N 1
ATOM 679 C CA . CYS A 1 82 ? -0.250 21.519 -14.741 1.00 11.39 109 CYS A CA 1
ATOM 680 C C . CYS A 1 82 ? -1.417 20.619 -15.121 1.00 10.36 109 CYS A C 1
ATOM 681 O O . CYS A 1 82 ? -1.642 19.598 -14.477 1.00 10.46 109 CYS A O 1
ATOM 684 N N . ASN A 1 83 ? -2.166 20.990 -16.154 1.00 10.34 110 ASN A N 1
ATOM 685 C CA . ASN A 1 83 ? -3.128 20.062 -16.741 1.00 9.94 110 ASN A CA 1
ATOM 686 C C . ASN A 1 83 ? -2.389 19.016 -17.560 1.00 10.01 110 ASN A C 1
ATOM 687 O O . ASN A 1 83 ? -1.336 19.304 -18.126 1.00 11.13 110 ASN A O 1
ATOM 692 N N . VAL A 1 84 ? -2.943 17.809 -17.635 1.00 9.50 111 VAL A N 1
ATOM 693 C CA . VAL A 1 84 ? -2.405 16.787 -18.533 1.00 9.81 111 VAL A CA 1
ATOM 694 C C . VAL A 1 84 ? -3.433 16.489 -19.621 1.00 9.25 111 VAL A C 1
ATOM 695 O O . VAL A 1 84 ? -4.583 16.165 -19.318 1.00 9.46 111 VAL A O 1
ATOM 699 N N . ILE A 1 85 ? -3.013 16.614 -20.880 1.00 9.88 112 ILE A N 1
ATOM 700 C CA . ILE A 1 85 ? -3.884 16.325 -22.018 1.00 9.83 112 ILE A CA 1
ATOM 701 C C . ILE A 1 85 ? -3.249 15.224 -22.852 1.00 9.76 112 ILE A C 1
ATOM 702 O O . ILE A 1 85 ? -2.164 15.405 -23.412 1.00 11.14 112 ILE A O 1
ATOM 707 N N . ALA A 1 86 ? -3.920 14.078 -22.926 1.00 9.47 113 ALA A N 1
ATOM 708 C CA . ALA A 1 86 ? -3.431 12.959 -23.720 1.00 9.69 113 ALA A CA 1
ATOM 709 C C . ALA A 1 86 ? -4.371 12.751 -24.895 1.00 9.62 113 ALA A C 1
ATOM 710 O O . ALA A 1 86 ? -5.590 12.656 -24.716 1.00 9.50 113 ALA A O 1
ATOM 712 N N . THR A 1 87 ? -3.800 12.696 -26.094 1.00 10.12 114 THR A N 1
ATOM 713 C CA . THR A 1 87 ? -4.593 12.563 -27.303 1.00 10.48 114 THR A CA 1
ATOM 714 C C . THR A 1 87 ? -4.100 11.360 -28.094 1.00 10.35 114 THR A C 1
ATOM 715 O O . THR A 1 87 ? -2.914 11.255 -28.414 1.00 11.55 114 THR A O 1
ATOM 719 N N . LEU A 1 88 ? -5.019 10.456 -28.414 1.00 10.59 115 LEU A N 1
ATOM 720 C CA . LEU A 1 88 ? -4.667 9.226 -29.103 1.00 10.84 115 LEU A CA 1
ATOM 721 C C . LEU A 1 88 ? -4.168 9.512 -30.524 1.00 11.49 115 LEU A C 1
ATOM 722 O O . LEU A 1 88 ? -3.117 9.015 -30.927 1.00 13.22 115 LEU A O 1
ATOM 727 N N . ASN A 1 89 ? -4.923 10.317 -31.269 1.00 11.28 116 ASN A N 1
ATOM 728 C CA . ASN A 1 89 ? -4.526 10.736 -32.607 1.00 12.30 116 ASN A CA 1
ATOM 729 C C . ASN A 1 89 ? -4.658 12.248 -32.742 1.00 12.40 116 ASN A C 1
ATOM 730 O O . ASN A 1 89 ? -5.736 12.754 -33.054 1.00 13.04 116 ASN A O 1
ATOM 735 N N . PRO A 1 90 ? -3.553 12.983 -32.518 1.00 12.66 117 PRO A N 1
ATOM 736 C CA . PRO A 1 90 ? -3.605 14.447 -32.541 1.00 14.14 117 PRO A CA 1
ATOM 737 C C . PRO A 1 90 ? -4.245 15.045 -33.790 1.00 13.82 117 PRO A C 1
ATOM 738 O O . PRO A 1 90 ? -4.940 16.053 -33.687 1.00 15.18 117 PRO A O 1
ATOM 742 N N . SER A 1 91 ? -4.027 14.421 -34.945 1.00 14.25 118 SER A N 1
ATOM 743 C CA . SER A 1 91 ? -4.482 14.978 -36.220 1.00 15.73 118 SER A CA 1
ATOM 744 C C . SER A 1 91 ? -5.983 14.834 -36.473 1.00 14.18 118 SER A C 1
ATOM 745 O O . SER A 1 91 ? -6.546 15.583 -37.277 1.00 15.58 118 SER A O 1
ATOM 748 N N . ALA A 1 92 ? -6.626 13.875 -35.807 1.00 13.06 119 ALA A N 1
ATOM 749 C CA . ALA A 1 92 ? -8.059 13.651 -35.995 1.00 12.04 119 ALA A CA 1
ATOM 750 C C . ALA A 1 92 ? -8.813 14.919 -35.646 1.00 11.38 119 ALA A C 1
ATOM 751 O O . ALA A 1 92 ? -8.591 15.498 -34.585 1.00 11.76 119 ALA A O 1
ATOM 753 N N . CYS A 1 93 ? -9.699 15.352 -36.534 1.00 11.39 120 CYS A N 1
ATOM 754 C CA . CYS A 1 93 ? -10.428 16.595 -36.326 1.00 12.20 120 CYS A CA 1
ATOM 755 C C . CYS A 1 93 ? -11.165 16.653 -34.991 1.00 11.24 120 CYS A C 1
ATOM 756 O O . CYS A 1 93 ? -11.041 17.638 -34.261 1.00 12.38 120 CYS A O 1
ATOM 759 N N . HIS A 1 94 ? -11.931 15.604 -34.701 1.00 10.91 121 HIS A N 1
ATOM 760 C CA . HIS A 1 94 ? -12.856 15.577 -33.566 1.00 10.13 121 HIS A CA 1
ATOM 761 C C . HIS A 1 94 ? -12.386 14.687 -32.461 1.00 9.34 121 HIS A C 1
ATOM 762 O O . HIS A 1 94 ? -11.806 13.621 -32.705 1.00 9.99 121 HIS A O 1
ATOM 769 N N . ARG A 1 95 ? -12.671 15.107 -31.231 1.00 9.34 122 ARG A N 1
ATOM 770 C CA . ARG A 1 95 ? -12.304 14.354 -30.038 1.00 9.01 122 ARG A CA 1
ATOM 771 C C . ARG A 1 95 ? -13.512 14.026 -29.182 1.00 8.36 122 ARG A C 1
ATOM 772 O O . ARG A 1 95 ? -14.301 14.911 -28.841 1.00 9.03 122 ARG A O 1
ATOM 780 N N . LEU A 1 96 ? -13.638 12.751 -28.823 1.00 8.26 123 LEU A N 1
ATOM 781 C CA . LEU A 1 96 ? -14.413 12.358 -27.663 1.00 7.86 123 LEU A CA 1
ATOM 782 C C . LEU A 1 96 ? -13.497 12.617 -26.478 1.00 7.56 123 LEU A C 1
ATOM 783 O O . LEU A 1 96 ? -12.431 12.004 -26.377 1.00 8.41 123 LEU A O 1
ATOM 788 N N . VAL A 1 97 ? -13.896 13.532 -25.599 1.00 7.30 124 VAL A N 1
ATOM 789 C CA . VAL A 1 97 ? -13.057 13.935 -24.478 1.00 7.71 124 VAL A CA 1
ATOM 790 C C . VAL A 1 97 ? -13.615 13.330 -23.199 1.00 7.22 124 VAL A C 1
ATOM 791 O O . VAL A 1 97 ? -14.786 13.540 -22.886 1.00 7.83 124 VAL A O 1
ATOM 795 N N . LEU A 1 98 ? -12.783 12.577 -22.481 1.00 7.10 125 LEU A N 1
ATOM 796 C CA . LEU A 1 98 ? -13.112 12.131 -21.131 1.00 7.00 125 LEU A CA 1
ATOM 797 C C . LEU A 1 98 ? -12.198 12.881 -20.182 1.00 6.69 125 LEU A C 1
ATOM 798 O O . LEU A 1 98 ? -11.011 13.056 -20.463 1.00 7.75 125 LEU A O 1
ATOM 803 N N . ALA A 1 99 ? -12.738 13.313 -19.051 1.00 6.65 126 ALA A N 1
ATOM 804 C CA . ALA A 1 99 ? -11.990 14.195 -18.171 1.00 6.99 126 ALA A CA 1
ATOM 805 C C . ALA A 1 99 ? -12.297 13.959 -16.707 1.00 6.48 126 ALA A C 1
ATOM 806 O O . ALA A 1 99 ? -13.329 13.391 -16.345 1.00 6.90 126 ALA A O 1
ATOM 808 N N . CYS A 1 100 ? -11.384 14.436 -15.870 1.00 6.70 127 CYS A N 1
ATOM 809 C CA . CYS A 1 100 ? -11.540 14.451 -14.417 1.00 6.84 127 CYS A CA 1
ATOM 810 C C . CYS A 1 100 ? -10.491 15.416 -13.869 1.00 6.60 127 CYS A C 1
ATOM 811 O O . CYS A 1 100 ? -9.724 15.987 -14.642 1.00 7.51 127 CYS A O 1
ATOM 814 N N . HIS A 1 101 ? -10.456 15.607 -12.552 1.00 6.71 128 HIS A N 1
ATOM 815 C CA . HIS A 1 101 ? -9.398 16.404 -11.922 1.00 7.02 128 HIS A CA 1
ATOM 816 C C . HIS A 1 101 ? -8.497 15.523 -11.101 1.00 6.85 128 HIS A C 1
ATOM 817 O O . HIS A 1 101 ? -8.973 14.558 -10.476 1.00 7.08 128 HIS A O 1
ATOM 824 N N . TYR A 1 102 ? -7.200 15.843 -11.080 1.00 7.29 129 TYR A N 1
ATOM 825 C CA . TYR A 1 102 ? -6.236 15.024 -10.335 1.00 7.79 129 TYR A CA 1
ATOM 826 C C . TYR A 1 102 ? -5.694 15.648 -9.046 1.00 7.69 129 TYR A C 1
ATOM 827 O O . TYR A 1 102 ? -5.055 14.954 -8.261 1.00 8.31 129 TYR A O 1
ATOM 836 N N . ASP A 1 103 ? -5.960 16.938 -8.817 1.00 7.84 130 ASP A N 1
ATOM 837 C CA . ASP A 1 103 ? -5.649 17.559 -7.524 1.00 8.29 130 ASP A CA 1
ATOM 838 C C . ASP A 1 103 ? -6.610 17.071 -6.444 1.00 7.79 130 ASP A C 1
ATOM 839 O O . ASP A 1 103 ? -7.725 16.631 -6.738 1.00 8.26 130 ASP A O 1
ATOM 844 N N . SER A 1 104 ? -6.180 17.171 -5.194 1.00 8.17 131 SER A N 1
ATOM 845 C CA . SER A 1 104 ? -7.069 16.914 -4.072 1.00 8.07 131 SER A CA 1
ATOM 846 C C . SER A 1 104 ? -7.156 18.136 -3.176 1.00 7.97 131 SER A C 1
ATOM 847 O O . SER A 1 104 ? -6.202 18.904 -3.047 1.00 9.01 131 SER A O 1
ATOM 850 N N . LEU A 1 105 ? -8.316 18.290 -2.552 1.00 8.12 132 LEU A N 1
ATOM 851 C CA . LEU A 1 105 ? -8.602 19.390 -1.643 1.00 8.23 132 LEU A CA 1
ATOM 852 C C . LEU A 1 105 ? -7.576 19.514 -0.527 1.00 8.31 132 LEU A C 1
ATOM 853 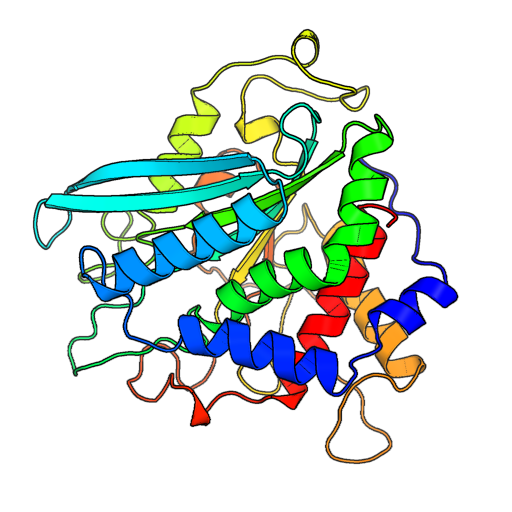O O . LEU A 1 105 ? -7.229 18.524 0.124 1.00 8.79 132 LEU A O 1
ATOM 858 N N . LEU A 1 106 ? -7.116 20.740 -0.299 1.00 8.90 133 LEU A N 1
ATOM 859 C CA . LEU A 1 106 ? -6.345 21.048 0.887 1.00 9.45 133 LEU A CA 1
ATOM 860 C C . LEU A 1 106 ? -7.352 21.236 2.018 1.00 9.43 133 LEU A C 1
ATOM 861 O O . LEU A 1 106 ? -8.012 22.271 2.118 1.00 11.66 133 LEU A O 1
ATOM 866 N N . HIS A 1 107 ? -7.509 20.186 2.818 1.00 11.07 134 HIS A N 1
ATOM 867 C CA . HIS A 1 107 ? -8.573 20.113 3.811 1.00 12.38 134 HIS A CA 1
ATOM 868 C C . HIS A 1 107 ? -8.147 20.720 5.109 1.00 14.68 134 HIS A C 1
ATOM 869 O O . HIS A 1 107 ? -7.070 20.415 5.611 1.00 16.43 134 HIS A O 1
ATOM 876 N N . LYS A 1 108 ? -9.015 21.558 5.674 1.00 16.94 135 LYS A N 1
ATOM 877 C CA . LYS A 1 108 ? -8.736 22.263 6.928 1.00 19.30 135 LYS A CA 1
ATOM 878 C C . LYS A 1 108 ? -8.508 21.352 8.141 1.00 18.78 135 LYS A C 1
ATOM 879 O O . LYS A 1 108 ? -7.803 21.731 9.075 1.00 21.64 135 LYS A O 1
ATOM 885 N N . GLU A 1 109 ? -9.094 20.156 8.119 1.00 16.45 136 GLU A N 1
ATOM 886 C CA . GLU A 1 109 ? -9.052 19.246 9.270 1.00 15.80 136 GLU A CA 1
ATOM 887 C C . GLU A 1 109 ? -7.872 18.279 9.261 1.00 15.68 136 GLU A C 1
ATOM 888 O O . GLU A 1 109 ? -7.564 17.672 10.287 1.00 16.77 136 GLU A O 1
ATOM 894 N N . GLY A 1 110 ? -7.235 18.108 8.107 1.00 15.03 137 GLY A N 1
ATOM 895 C CA . GLY A 1 110 ? -6.111 17.186 8.008 1.00 15.51 137 GLY A CA 1
ATOM 896 C C . GLY A 1 110 ? -5.954 16.503 6.665 1.00 13.05 137 GLY A C 1
ATOM 897 O O . GLY A 1 110 ? -6.525 16.933 5.672 1.00 13.35 137 GLY A O 1
ATOM 898 N N . THR A 1 111 ? -5.174 15.427 6.646 1.00 13.21 138 THR A N 1
ATOM 899 C CA . THR A 1 111 ? -4.830 14.723 5.406 1.00 12.72 138 THR A CA 1
ATOM 900 C C . THR A 1 111 ? -6.080 14.187 4.719 1.00 11.87 138 THR A C 1
ATOM 901 O O . THR A 1 111 ? -6.881 13.495 5.337 1.00 13.79 138 THR A O 1
ATOM 905 N N . PHE A 1 112 ? -6.236 14.532 3.441 1.00 10.00 139 PHE A N 1
ATOM 906 C CA . PHE A 1 112 ? -7.426 14.223 2.656 1.00 9.48 139 PHE A CA 1
ATOM 907 C C . PHE A 1 112 ? -7.022 13.502 1.375 1.00 9.04 139 PHE A C 1
ATOM 908 O O . PHE A 1 112 ? -6.273 14.034 0.551 1.00 9.90 139 PHE A O 1
ATOM 916 N N . ILE A 1 113 ? -7.517 12.280 1.227 1.00 9.09 140 ILE A N 1
ATOM 917 C CA . ILE A 1 113 ? -7.178 11.441 0.084 1.00 9.57 140 ILE A CA 1
ATOM 918 C C . ILE A 1 113 ? -8.035 11.754 -1.149 1.00 8.66 140 ILE A C 1
ATOM 919 O O . ILE A 1 113 ? -7.575 11.625 -2.281 1.00 9.60 140 ILE A O 1
ATOM 924 N N . GLY A 1 114 ? -9.291 12.140 -0.949 1.00 8.56 141 GLY A N 1
ATOM 925 C CA . GLY A 1 114 ? -10.184 12.361 -2.093 1.00 8.55 141 GLY A CA 1
ATOM 926 C C . GLY A 1 114 ? -10.265 11.132 -2.980 1.00 7.46 141 GLY A C 1
ATOM 927 O O . GLY A 1 114 ? -10.034 11.198 -4.195 1.00 7.56 141 GLY A O 1
ATOM 928 N N . ALA A 1 115 ? -10.587 9.995 -2.372 1.00 7.48 142 ALA A N 1
ATOM 929 C CA . ALA A 1 115 ? -10.665 8.742 -3.114 1.00 7.41 142 ALA A CA 1
ATOM 930 C C . ALA A 1 115 ? -11.709 8.790 -4.242 1.00 7.00 142 ALA A C 1
ATOM 931 O O . ALA A 1 115 ? -11.427 8.360 -5.360 1.00 7.56 142 ALA A O 1
ATOM 933 N N . THR A 1 116 ? -12.896 9.324 -3.963 1.00 7.05 143 THR A N 1
ATOM 934 C CA . THR A 1 116 ? -13.899 9.496 -5.016 1.00 7.25 143 THR A CA 1
ATOM 935 C C . THR A 1 116 ? -13.658 10.775 -5.816 1.00 6.82 143 THR A C 1
ATOM 936 O O . THR A 1 116 ? -14.208 10.933 -6.907 1.00 6.91 143 THR A O 1
ATOM 940 N N . ASP A 1 117 ? -12.846 11.677 -5.262 1.00 7.17 144 ASP A N 1
ATOM 941 C CA . ASP A 1 117 ? -12.808 13.090 -5.638 1.00 7.20 144 ASP A CA 1
ATOM 942 C C . ASP A 1 117 ? -11.354 13.534 -5.905 1.00 6.80 144 ASP A C 1
ATOM 943 O O . ASP A 1 117 ? -10.776 14.305 -5.129 1.00 7.26 144 ASP A O 1
ATOM 948 N N . SER A 1 118 ? -10.722 13.069 -6.984 1.00 6.74 145 SER A N 1
ATOM 949 C CA . SER A 1 118 ? -11.257 12.150 -7.986 1.00 6.66 145 SER A CA 1
ATOM 950 C C . SER A 1 118 ? -10.234 11.063 -8.314 1.00 6.60 145 SER A C 1
ATOM 951 O O . SER A 1 118 ? -9.948 10.781 -9.484 1.00 7.22 145 SER A O 1
ATOM 954 N N . ALA A 1 119 ? -9.685 10.433 -7.282 1.00 6.76 146 ALA A N 1
ATOM 955 C CA . ALA A 1 119 ? -8.721 9.358 -7.505 1.00 6.97 146 ALA A CA 1
ATOM 956 C C . ALA A 1 119 ? -9.314 8.238 -8.368 1.00 6.67 146 ALA A C 1
ATOM 957 O O . ALA A 1 119 ? -8.660 7.756 -9.298 1.00 7.17 146 ALA A O 1
ATOM 959 N N . VAL A 1 120 ? -10.540 7.827 -8.062 1.00 6.59 147 VAL A N 1
ATOM 960 C CA . VAL A 1 120 ? -11.184 6.773 -8.835 1.00 6.90 147 VAL A CA 1
ATOM 961 C C . VAL A 1 120 ? -11.375 7.190 -10.306 1.00 6.23 147 VAL A C 1
ATOM 962 O O . VAL A 1 120 ? -10.941 6.461 -11.186 1.00 6.91 147 VAL A O 1
ATOM 966 N N . PRO A 1 121 ? -11.995 8.360 -10.584 1.00 6.49 148 PRO A N 1
ATOM 967 C CA . PRO A 1 121 ? -12.064 8.798 -11.986 1.00 6.89 148 PRO A CA 1
ATOM 968 C C . PRO A 1 121 ? -10.709 8.816 -12.706 1.00 6.77 148 PRO A C 1
ATOM 969 O O . PRO A 1 121 ? -10.625 8.376 -13.852 1.00 7.36 148 PRO A O 1
ATOM 973 N N . CYS A 1 122 ? -9.656 9.300 -12.048 1.00 6.92 149 CYS A N 1
ATOM 974 C CA . CYS A 1 122 ? -8.320 9.301 -12.662 1.00 7.54 149 CYS A CA 1
ATOM 975 C C . CYS A 1 122 ? -7.898 7.902 -13.077 1.00 7.47 149 CYS A C 1
ATOM 976 O O . CYS A 1 122 ? -7.416 7.681 -14.197 1.00 7.74 149 CYS A O 1
ATOM 979 N N . ALA A 1 123 ? -8.063 6.965 -12.149 1.00 7.44 150 ALA A N 1
ATOM 980 C CA . ALA A 1 123 ? -7.704 5.583 -12.405 1.00 7.81 150 ALA A CA 1
ATOM 981 C C . ALA A 1 123 ? -8.574 4.989 -13.507 1.00 7.57 150 ALA A C 1
ATOM 982 O O . ALA A 1 123 ? -8.100 4.201 -14.322 1.00 8.27 150 ALA A O 1
ATOM 984 N N . GLN A 1 124 ? -9.852 5.367 -13.533 1.00 7.33 151 GLN A N 1
ATOM 985 C CA . GLN A 1 124 ? -10.765 4.864 -14.556 1.00 7.47 151 GLN A CA 1
ATOM 986 C C . GLN A 1 124 ? -10.333 5.305 -15.950 1.00 7.67 151 GLN A C 1
ATOM 987 O O . GLN A 1 124 ? -10.400 4.519 -16.892 1.00 8.35 151 GLN A O 1
ATOM 993 N N . LEU A 1 125 ? -9.880 6.549 -16.090 1.00 7.98 152 LEU A N 1
ATOM 994 C CA . LEU A 1 125 ? -9.427 7.018 -17.399 1.00 8.54 152 LEU A CA 1
ATOM 995 C C . LEU A 1 125 ? -8.194 6.258 -17.871 1.00 8.61 152 LEU A C 1
ATOM 996 O O . LEU A 1 125 ? -8.126 5.835 -19.024 1.00 8.67 152 LEU A O 1
ATOM 1001 N N . LEU A 1 126 ? -7.220 6.075 -16.985 1.00 8.82 153 LEU A N 1
ATOM 1002 C CA . LEU A 1 126 ? -6.034 5.300 -17.335 1.00 9.52 153 LEU A CA 1
ATOM 1003 C C . LEU A 1 126 ? -6.368 3.841 -17.623 1.00 9.26 153 LEU A C 1
ATOM 1004 O O . LEU A 1 126 ? -5.801 3.241 -18.542 1.00 10.09 153 LEU A O 1
ATOM 1009 N N . TYR A 1 127 ? -7.274 3.270 -16.836 1.00 9.61 154 TYR A N 1
ATOM 1010 C CA . TYR A 1 127 ? -7.732 1.901 -17.061 1.00 10.59 154 TYR A CA 1
ATOM 1011 C C . TYR A 1 127 ? -8.377 1.745 -18.433 1.00 10.09 154 TYR A C 1
ATOM 1012 O O . TYR A 1 127 ? -8.140 0.750 -19.117 1.00 11.19 154 TYR A O 1
ATOM 1021 N N . LEU A 1 128 ? -9.184 2.722 -18.841 1.00 9.73 155 LEU A N 1
ATOM 1022 C CA . LEU A 1 128 ? -9.790 2.688 -20.171 1.00 9.88 155 LEU A CA 1
ATOM 1023 C C . LEU A 1 128 ? -8.725 2.671 -21.254 1.00 9.65 155 LEU A C 1
ATOM 1024 O O . LEU A 1 128 ? -8.781 1.863 -22.177 1.00 10.64 155 LEU A O 1
ATOM 1029 N N . ALA A 1 129 ? -7.745 3.560 -21.134 1.00 9.76 156 ALA A N 1
ATOM 1030 C CA . ALA A 1 129 ? -6.672 3.631 -22.116 1.00 10.94 156 ALA A CA 1
ATOM 1031 C C . ALA A 1 129 ? -5.894 2.319 -22.186 1.00 11.08 156 ALA A C 1
ATOM 1032 O O . ALA A 1 129 ? -5.562 1.852 -23.273 1.00 12.24 156 ALA A O 1
ATOM 1034 N N . ARG A 1 130 ? -5.610 1.728 -21.029 1.00 11.31 157 ARG A N 1
ATOM 1035 C CA . ARG A 1 130 ? -4.852 0.480 -20.965 1.00 12.94 157 ARG A CA 1
ATOM 1036 C C . ARG A 1 130 ? -5.650 -0.705 -21.490 1.00 12.90 157 ARG A C 1
ATOM 1037 O O . ARG A 1 130 ? -5.172 -1.451 -22.355 1.00 14.67 157 ARG A O 1
ATOM 1045 N N . SER A 1 131 ? -6.860 -0.880 -20.967 1.00 12.62 158 SER A N 1
ATOM 1046 C CA . SER A 1 131 ? -7.660 -2.052 -21.297 1.00 14.17 158 SER A CA 1
ATOM 1047 C C . SER A 1 131 ? -8.143 -2.049 -22.748 1.00 13.22 158 SER A C 1
ATOM 1048 O O . SER A 1 131 ? -8.336 -3.115 -23.335 1.00 15.63 158 SER A O 1
ATOM 1051 N N . LEU A 1 132 ? -8.316 -0.858 -23.323 1.00 11.88 159 LEU A N 1
ATOM 1052 C CA . LEU A 1 132 ? -8.761 -0.726 -24.710 1.00 12.15 159 LEU A CA 1
ATOM 1053 C C . LEU A 1 132 ? -7.646 -0.396 -25.696 1.00 12.60 159 LEU A C 1
ATOM 1054 O O . LEU A 1 132 ? -7.935 -0.114 -26.859 1.00 12.36 159 LEU A O 1
ATOM 1059 N N . ASN A 1 133 ? -6.386 -0.435 -25.255 1.00 13.67 160 ASN A N 1
ATOM 1060 C CA . ASN A 1 133 ? -5.291 0.041 -26.111 1.00 14.20 160 ASN A CA 1
ATOM 1061 C C . ASN A 1 133 ? -5.243 -0.591 -27.495 1.00 12.84 160 ASN A C 1
ATOM 1062 O O . ASN A 1 133 ? -5.121 0.120 -28.484 1.00 13.85 160 ASN A O 1
ATOM 1067 N N . GLY A 1 134 ? -5.310 -1.920 -27.556 1.00 13.82 161 GLY A N 1
ATOM 1068 C CA . GLY A 1 134 ? -5.296 -2.631 -28.839 1.00 13.11 161 GLY A CA 1
ATOM 1069 C C . GLY A 1 134 ? -6.368 -2.104 -29.777 1.00 11.81 161 GLY A C 1
ATOM 1070 O O . GLY A 1 134 ? -6.103 -1.759 -30.933 1.00 12.37 161 GLY A O 1
ATOM 1071 N N . LYS A 1 135 ? -7.589 -2.015 -29.266 1.00 11.16 162 LYS A N 1
ATOM 1072 C CA . LYS A 1 135 ? -8.709 -1.551 -30.077 1.00 11.34 162 LYS A CA 1
ATOM 1073 C C . LYS A 1 135 ? -8.594 -0.079 -30.445 1.00 10.35 162 LYS A C 1
ATOM 1074 O O . LYS A 1 135 ? -8.956 0.315 -31.555 1.00 9.98 162 LYS A O 1
ATOM 1080 N N . LEU A 1 136 ? -8.088 0.725 -29.514 1.00 10.03 163 LEU A N 1
ATOM 1081 C CA . LEU A 1 136 ? -7.877 2.145 -29.770 1.00 10.43 163 LEU A CA 1
ATOM 1082 C C . LEU A 1 136 ? -6.808 2.377 -30.835 1.00 10.82 163 LEU A C 1
ATOM 1083 O O . LEU A 1 136 ? -6.981 3.210 -31.728 1.00 11.65 163 LEU A O 1
ATOM 1088 N N . GLN A 1 137 ? -5.708 1.632 -30.749 1.00 12.20 164 GLN A N 1
ATOM 1089 C CA . GLN A 1 137 ? -4.641 1.752 -31.737 1.00 13.09 164 GLN A CA 1
ATOM 1090 C C . GLN A 1 137 ? -5.116 1.326 -33.125 1.00 12.48 164 GLN A C 1
ATOM 1091 O O . GLN A 1 137 ? -4.717 1.915 -34.129 1.00 14.32 164 GLN A O 1
ATOM 1097 N N . ASN A 1 138 ? -5.979 0.315 -33.181 1.00 11.76 165 ASN A N 1
ATOM 1098 C CA . ASN A 1 138 ? -6.608 -0.062 -34.445 1.00 12.16 165 ASN A CA 1
ATOM 1099 C C . ASN A 1 138 ? -7.529 1.035 -34.978 1.00 10.63 165 ASN A C 1
ATOM 1100 O O . ASN A 1 138 ? -7.482 1.373 -36.161 1.00 11.44 165 ASN A O 1
ATOM 1105 N N . GLN A 1 139 ? -8.356 1.601 -34.102 1.00 10.41 166 GLN A N 1
ATOM 1106 C CA . GLN A 1 139 ? -9.264 2.662 -34.505 1.00 10.21 166 GLN A CA 1
ATOM 1107 C C . GLN A 1 139 ? -8.515 3.873 -35.056 1.00 10.12 166 GLN A C 1
ATOM 1108 O O . GLN A 1 139 ? -8.988 4.510 -35.998 1.00 10.76 166 GLN A O 1
ATOM 1114 N N . LYS A 1 140 ? -7.347 4.174 -34.487 1.00 10.51 167 LYS A N 1
ATOM 1115 C CA . LYS A 1 140 ? -6.583 5.347 -34.900 1.00 11.50 167 LYS A CA 1
ATOM 1116 C C . LYS A 1 140 ? -6.139 5.294 -36.366 1.00 11.06 167 LYS A C 1
ATOM 1117 O O . LYS A 1 140 ? -5.903 6.337 -36.973 1.00 14.54 167 LYS A O 1
ATOM 1123 N N . THR A 1 141 ? -6.046 4.091 -36.930 1.00 10.28 168 THR A N 1
ATOM 1124 C CA . THR A 1 141 ? -5.591 3.909 -38.315 1.00 12.00 168 THR A CA 1
ATOM 1125 C C . THR A 1 141 ? -6.655 4.212 -39.366 1.00 10.92 168 THR A C 1
ATOM 1126 O O . THR A 1 141 ? -6.348 4.259 -40.561 1.00 11.91 168 THR A O 1
ATOM 1130 N N . ARG A 1 142 ? -7.899 4.386 -38.928 1.00 10.61 169 ARG A N 1
ATOM 1131 C CA . ARG A 1 142 ? -9.037 4.377 -39.850 1.00 11.81 169 ARG A CA 1
ATOM 1132 C C . ARG A 1 142 ? -9.184 5.608 -40.712 1.00 12.70 169 ARG A C 1
ATOM 1133 O O . ARG A 1 142 ? -9.816 5.540 -41.756 1.00 14.99 169 ARG A O 1
ATOM 1141 N N . GLY A 1 143 ? -8.631 6.733 -40.273 1.00 12.44 170 GLY A N 1
ATOM 1142 C CA . GLY A 1 143 ? -8.809 7.993 -40.994 1.00 14.40 170 GLY A CA 1
ATOM 1143 C C . GLY A 1 143 ? -10.226 8.538 -40.903 1.00 14.72 170 GLY A C 1
ATOM 1144 O O . GLY A 1 143 ? -10.677 9.259 -41.794 1.00 17.15 170 GLY A O 1
ATOM 1145 N N . ASP A 1 144 ? -10.922 8.214 -39.813 1.00 13.81 171 ASP A N 1
ATOM 1146 C CA . ASP A 1 144 ? -12.335 8.564 -39.679 1.00 13.79 171 ASP A CA 1
ATOM 1147 C C . ASP A 1 144 ? -12.588 9.944 -39.043 1.00 12.71 171 ASP A C 1
ATOM 1148 O O . ASP A 1 144 ? -13.734 10.346 -38.899 1.00 14.66 171 ASP A O 1
ATOM 1153 N N . GLY A 1 145 ? -11.522 10.662 -38.684 1.00 12.23 172 GLY A N 1
ATOM 1154 C CA . GLY A 1 145 ? -11.637 12.019 -38.131 1.00 12.68 172 GLY A CA 1
ATOM 1155 C C . GLY A 1 145 ? -12.078 12.130 -36.683 1.00 11.47 172 GLY A C 1
ATOM 1156 O O . GLY A 1 145 ? -12.386 13.225 -36.210 1.00 11.92 172 GLY A O 1
ATOM 1157 N N . LEU A 1 146 ? -12.095 11.002 -35.979 1.00 10.53 173 LEU A N 1
ATOM 1158 C CA . LEU A 1 146 ? -12.499 10.946 -34.582 1.00 9.99 173 LEU A CA 1
ATOM 1159 C C . LEU A 1 146 ? -11.410 10.267 -33.769 1.00 9.44 173 LEU A C 1
ATOM 1160 O O . LEU A 1 146 ? -10.792 9.304 -34.216 1.00 10.24 173 LEU A O 1
ATOM 1165 N N . THR A 1 147 ? -11.177 10.775 -32.565 1.00 9.72 174 THR A N 1
ATOM 1166 C CA . THR A 1 147 ? -10.217 10.168 -31.661 1.00 9.32 174 THR A CA 1
ATOM 1167 C C . THR A 1 147 ? -10.684 10.316 -30.215 1.00 8.89 174 THR A C 1
ATOM 1168 O O . THR A 1 147 ? -11.721 10.932 -29.943 1.00 9.00 174 THR A O 1
ATOM 1172 N N . LEU A 1 148 ? -9.912 9.720 -29.311 1.00 8.55 175 LEU A N 1
ATOM 1173 C CA . LEU A 1 148 ? -10.118 9.829 -27.880 1.00 8.32 175 LEU A CA 1
ATOM 1174 C C . LEU A 1 148 ? -9.088 10.788 -27.296 1.00 8.17 175 LEU A C 1
ATOM 1175 O O . LEU A 1 148 ? -7.917 10.773 -27.690 1.00 9.05 175 LEU A O 1
ATOM 1180 N N . GLN A 1 149 ? -9.536 11.612 -26.355 1.00 7.94 176 GLN A N 1
ATOM 1181 C CA . GLN A 1 149 ? -8.677 12.546 -25.647 1.00 8.42 176 GLN A CA 1
ATOM 1182 C C . GLN A 1 149 ? -9.036 12.474 -24.171 1.00 7.91 176 GLN A C 1
ATOM 1183 O O . GLN A 1 149 ? -10.222 12.470 -23.818 1.00 8.19 176 GLN A O 1
ATOM 1189 N N . LEU A 1 150 ? -8.015 12.395 -23.323 1.00 7.91 177 LEU A N 1
ATOM 1190 C CA . LEU A 1 150 ? -8.186 12.360 -21.881 1.00 8.25 177 LEU A CA 1
ATOM 1191 C C . LEU A 1 150 ? -7.586 13.627 -21.304 1.00 8.03 177 LEU A C 1
ATOM 1192 O O . LEU A 1 150 ? -6.445 13.974 -21.624 1.00 9.49 177 LEU A O 1
ATOM 1197 N N . VAL A 1 151 ? -8.354 14.313 -20.461 1.00 8.14 178 VAL A N 1
ATOM 1198 C CA . VAL A 1 151 ? -7.880 15.518 -19.806 1.00 8.39 178 VAL A CA 1
ATOM 1199 C C . VAL A 1 151 ? -7.943 15.311 -18.297 1.00 7.89 178 VAL A C 1
ATOM 1200 O O . VAL A 1 151 ? -9.000 15.004 -17.733 1.00 7.84 178 VAL A O 1
ATOM 1204 N N . PHE A 1 152 ? -6.785 15.477 -17.662 1.00 7.85 179 PHE A N 1
ATOM 1205 C CA . PHE A 1 152 ? -6.650 15.439 -16.210 1.00 7.67 179 PHE A CA 1
ATOM 1206 C C . PHE A 1 152 ? -6.395 16.878 -15.767 1.00 7.58 179 PHE A C 1
ATOM 1207 O O . PHE A 1 152 ? -5.279 17.408 -15.911 1.00 8.29 179 PHE A O 1
ATOM 1215 N N . PHE A 1 153 ? -7.443 17.524 -15.265 1.00 7.82 180 PHE A N 1
ATOM 1216 C CA . PHE A 1 153 ? -7.339 18.914 -14.838 1.00 8.26 180 PHE A CA 1
ATOM 1217 C C . PHE A 1 153 ? -6.624 19.035 -13.513 1.00 7.99 180 PHE A C 1
ATOM 1218 O O . PHE A 1 153 ? -6.857 18.250 -12.592 1.00 8.29 180 PHE A O 1
ATOM 1226 N N . ASP A 1 154 ? -5.795 20.063 -13.404 1.00 8.43 181 ASP A N 1
ATOM 1227 C CA . ASP A 1 154 ? -5.230 20.453 -12.121 1.00 8.37 181 ASP A CA 1
ATOM 1228 C C . ASP A 1 154 ? -6.082 21.576 -11.530 1.00 8.23 181 ASP A C 1
ATOM 1229 O O . ASP A 1 154 ? -6.811 22.261 -12.249 1.00 8.85 181 ASP A O 1
ATOM 1234 N N . GLY A 1 155 ? -5.980 21.772 -10.221 1.00 8.33 182 GLY A N 1
ATOM 1235 C CA . GLY A 1 155 ? -6.551 22.947 -9.585 1.00 9.03 182 GLY A CA 1
ATOM 1236 C C . GLY A 1 155 ? -8.062 23.073 -9.653 1.00 8.04 182 GLY A C 1
ATOM 1237 O O . GLY A 1 155 ? -8.581 24.186 -9.657 1.00 8.86 182 GLY A O 1
ATOM 1238 N N . GLU A 1 156 ? -8.784 21.954 -9.686 1.00 8.33 183 GLU A N 1
ATOM 1239 C CA . GLU A 1 156 ? -10.240 22.039 -9.635 1.00 8.34 183 GLU A CA 1
ATOM 1240 C C . GLU A 1 156 ? -10.721 22.675 -8.327 1.00 7.98 183 GLU A C 1
ATOM 1241 O O . GLU A 1 156 ? -11.636 23.503 -8.331 1.00 8.77 183 GLU A O 1
ATOM 1247 N N . GLU A 1 157 ? -10.105 22.274 -7.216 1.00 8.18 184 GLU A N 1
ATOM 1248 C CA . GLU A 1 157 ? -10.564 22.680 -5.899 1.00 8.78 184 GLU A CA 1
ATOM 1249 C C . GLU A 1 157 ? -10.205 24.122 -5.570 1.00 9.03 184 GLU A C 1
ATOM 1250 O O . GLU A 1 157 ? -9.180 24.653 -6.009 1.00 9.76 184 GLU A O 1
ATOM 1256 N N . ALA A 1 158 ? -11.070 24.752 -4.781 1.00 9.93 185 ALA A N 1
ATOM 1257 C CA . ALA A 1 158 ? -10.782 26.043 -4.178 1.00 10.31 185 ALA A CA 1
ATOM 1258 C C . ALA A 1 158 ? -9.768 25.878 -3.050 1.00 10.61 185 ALA A C 1
ATOM 1259 O O . ALA A 1 158 ? -9.761 24.863 -2.346 1.00 11.55 185 ALA A O 1
ATOM 1261 N N . PHE A 1 159 ? -8.920 26.887 -2.876 1.00 10.74 186 PHE A N 1
ATOM 1262 C CA . PHE A 1 159 ? -8.007 26.940 -1.738 1.00 11.57 186 PHE A CA 1
ATOM 1263 C C . PHE A 1 159 ? -8.718 27.423 -0.469 1.00 13.55 186 PHE A C 1
ATOM 1264 O O . PHE A 1 159 ? -8.406 26.965 0.631 1.00 15.35 186 PHE A O 1
ATOM 1272 N N . GLU A 1 160 ? -9.663 28.349 -0.625 1.00 14.84 187 GLU A N 1
ATOM 1273 C CA . GLU A 1 160 ? -10.502 28.817 0.486 1.00 16.54 187 GLU A CA 1
ATOM 1274 C C . GLU A 1 160 ? -11.981 28.621 0.130 1.00 17.85 187 GLU A C 1
ATOM 1275 O O . GLU A 1 160 ? -12.366 27.529 -0.285 1.00 19.69 187 GLU A O 1
ATOM 1281 N N . ARG A 1 161 ? -12.810 29.650 0.286 1.00 20.03 188 ARG A N 1
ATOM 1282 C CA . ARG A 1 161 ? -14.219 29.529 -0.071 1.00 20.93 188 ARG A CA 1
ATOM 1283 C C . ARG A 1 161 ? -14.380 29.542 -1.588 1.00 19.73 188 ARG A C 1
ATOM 1284 O O . ARG A 1 161 ? -13.938 30.471 -2.261 1.00 20.89 188 ARG A O 1
ATOM 1292 N N . TRP A 1 162 ? -14.998 28.490 -2.115 1.00 16.98 189 TRP A N 1
ATOM 1293 C CA . TRP A 1 162 ? -15.299 28.379 -3.539 1.00 16.51 189 TRP A CA 1
ATOM 1294 C C . TRP A 1 162 ? -15.879 29.647 -4.105 1.00 17.55 189 TRP A C 1
ATOM 1295 O O . TRP A 1 162 ? -16.853 30.185 -3.578 1.00 19.54 189 TRP A O 1
ATOM 1306 N N . SER A 1 163 ? -15.275 30.131 -5.187 1.00 17.10 190 SER A N 1
ATOM 1307 C CA . SER A 1 163 ? -15.734 31.335 -5.876 1.00 18.22 190 SER A CA 1
ATOM 1308 C C . SER A 1 163 ? -15.325 31.259 -7.339 1.00 17.52 190 SER A C 1
ATOM 1309 O O . SER A 1 163 ? -14.580 30.359 -7.726 1.00 16.58 190 SER A O 1
ATOM 1312 N N . SER A 1 164 ? -15.792 32.215 -8.142 1.00 18.65 191 SER A N 1
ATOM 1313 C CA . SER A 1 164 ? -15.414 32.297 -9.553 1.00 19.26 191 SER A CA 1
ATOM 1314 C C . SER A 1 164 ? -13.899 32.416 -9.738 1.00 18.30 191 SER A C 1
ATOM 1315 O O . SER A 1 164 ? -13.348 31.917 -10.716 1.00 18.19 191 SER A O 1
ATOM 1318 N N . HIS A 1 165 ? -13.236 33.075 -8.790 1.00 17.49 192 HIS A N 1
ATOM 1319 C CA . HIS A 1 165 ? -11.793 33.297 -8.862 1.00 17.73 192 HIS A CA 1
ATOM 1320 C C . HIS A 1 165 ? -10.980 32.250 -8.142 1.00 15.66 192 HIS A C 1
ATOM 1321 O O . HIS A 1 165 ? -9.784 32.098 -8.413 1.00 17.34 192 HIS A O 1
ATOM 1328 N N . ASP A 1 166 ? -11.612 31.524 -7.220 1.00 13.63 193 ASP A N 1
ATOM 1329 C CA . ASP A 1 166 ? -10.933 30.490 -6.439 1.00 12.41 193 ASP A CA 1
ATOM 1330 C C . ASP A 1 166 ? -11.627 29.151 -6.651 1.00 12.11 193 ASP A C 1
ATOM 1331 O O . ASP A 1 166 ? -12.489 28.759 -5.867 1.00 13.78 193 ASP A O 1
ATOM 1336 N N . SER A 1 167 ? -11.235 28.481 -7.736 1.00 11.43 194 SER A N 1
ATOM 1337 C CA . SER A 1 167 ? -11.733 27.174 -8.182 1.00 10.82 194 SER A CA 1
ATOM 1338 C C . SER A 1 167 ? -11.415 27.052 -9.660 1.00 9.72 194 SER A C 1
ATOM 1339 O O . SER A 1 167 ? -11.170 28.060 -10.333 1.00 10.07 194 SER A O 1
ATOM 1342 N N . LEU A 1 168 ? -11.425 25.818 -10.159 1.00 9.00 195 LEU A N 1
ATOM 1343 C CA . LEU A 1 168 ? -11.371 25.552 -11.600 1.00 8.89 195 LEU A CA 1
ATOM 1344 C C . LEU A 1 168 ? -10.181 26.236 -12.269 1.00 8.82 195 LEU A C 1
ATOM 1345 O O . LEU A 1 168 ? -10.292 26.754 -13.379 1.00 9.57 195 LEU A O 1
ATOM 1350 N N . TYR A 1 169 ? -9.034 26.236 -11.603 1.00 8.99 196 TYR A N 1
ATOM 1351 C CA . TYR A 1 169 ? -7.885 26.946 -12.146 1.00 9.42 196 TYR A CA 1
ATOM 1352 C C . TYR A 1 169 ? -7.414 26.320 -13.458 1.00 9.43 196 TYR A C 1
ATOM 1353 O O . TYR A 1 169 ? -7.180 27.022 -14.445 1.00 10.26 196 TYR A O 1
ATOM 1362 N N . GLY A 1 170 ? -7.260 25.000 -13.457 1.00 9.37 197 GLY A N 1
ATOM 1363 C CA . GLY A 1 170 ? -6.790 24.287 -14.632 1.00 9.40 197 GLY A CA 1
ATOM 1364 C C . GLY A 1 170 ? -7.761 24.337 -15.794 1.00 8.94 197 GLY A C 1
ATOM 1365 O O . GLY A 1 170 ? -7.361 24.590 -16.934 1.00 9.57 197 GLY A O 1
ATOM 1366 N N . SER A 1 171 ? -9.041 24.108 -15.513 1.00 8.71 198 SER A N 1
ATOM 1367 C CA . SER A 1 171 ? -10.054 24.107 -16.564 1.00 9.12 198 SER A CA 1
ATOM 1368 C C . SER A 1 171 ? -10.313 25.497 -17.138 1.00 9.32 198 SER A C 1
ATOM 1369 O O . SER A 1 171 ? -10.453 25.649 -18.347 1.00 10.34 198 SER A O 1
ATOM 1372 N N . ARG A 1 172 ? -10.350 26.524 -16.291 1.00 9.71 199 ARG A N 1
ATOM 1373 C CA . ARG A 1 172 ? -10.475 27.891 -16.814 1.00 10.50 199 ARG A CA 1
ATOM 1374 C C . ARG A 1 172 ? -9.309 28.225 -17.736 1.00 10.59 199 ARG A C 1
ATOM 1375 O O . ARG A 1 172 ? -9.500 28.803 -18.805 1.00 11.83 199 ARG A O 1
ATOM 1383 N N . HIS A 1 173 ? -8.104 27.845 -17.325 1.00 10.76 200 HIS A N 1
ATOM 1384 C CA . HIS A 1 173 ? -6.915 28.115 -18.119 1.00 11.66 200 HIS A CA 1
ATOM 1385 C C . HIS A 1 173 ? -6.946 27.400 -19.448 1.00 11.19 200 HIS A C 1
ATOM 1386 O O . HIS A 1 173 ? -6.696 28.007 -20.491 1.00 12.21 200 HIS A O 1
ATOM 1393 N N . LEU A 1 174 ? -7.251 26.105 -19.429 1.00 10.82 201 LEU A N 1
ATOM 1394 C CA . LEU A 1 174 ? -7.232 25.304 -20.652 1.00 10.87 201 LEU A CA 1
ATOM 1395 C C . LEU A 1 174 ? -8.319 25.722 -21.636 1.00 11.05 201 LEU A C 1
ATOM 1396 O O . LEU A 1 174 ? -8.070 25.797 -22.842 1.00 11.72 201 LEU A O 1
ATOM 1401 N N . ALA A 1 175 ? -9.519 25.990 -21.128 1.00 10.97 202 ALA A N 1
ATOM 1402 C CA . ALA A 1 175 ? -10.617 26.402 -21.998 1.00 10.88 202 ALA A CA 1
ATOM 1403 C C . ALA A 1 175 ? -10.268 27.691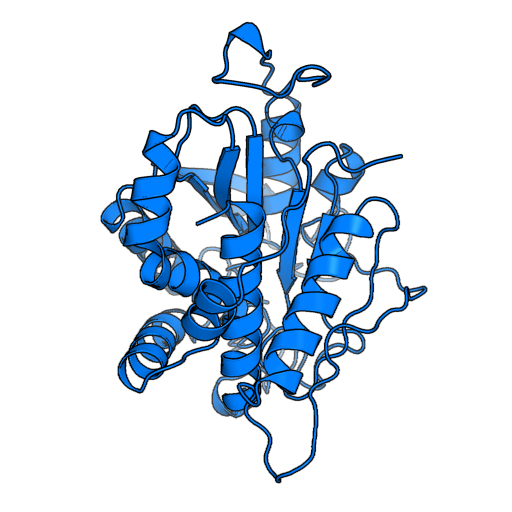 -22.734 1.00 11.86 202 ALA A C 1
ATOM 1404 O O . ALA A 1 175 ? -10.493 27.807 -23.938 1.00 12.66 202 ALA A O 1
ATOM 1406 N N . GLN A 1 176 ? -9.707 28.656 -22.013 1.00 12.40 203 GLN A N 1
ATOM 1407 C CA . GLN A 1 176 ? -9.310 29.910 -22.633 1.00 13.66 203 GLN A CA 1
ATOM 1408 C C . GLN A 1 176 ? -8.193 29.694 -23.655 1.00 13.51 203 GLN A C 1
ATOM 1409 O O . GLN A 1 176 ? -8.246 30.245 -24.753 1.00 15.18 203 GLN A O 1
ATOM 1415 N N . LYS A 1 177 ? -7.198 28.887 -23.292 1.00 14.06 204 LYS A N 1
ATOM 1416 C CA . LYS A 1 177 ? -6.064 28.574 -24.166 1.00 14.71 204 LYS A CA 1
ATOM 1417 C C . LYS A 1 177 ? -6.541 27.985 -25.490 1.00 13.98 204 LYS A C 1
ATOM 1418 O O . LYS A 1 177 ? -6.113 28.415 -26.562 1.00 15.54 204 LYS A O 1
ATOM 1424 N N . TRP A 1 178 ? -7.447 27.017 -25.413 1.00 13.44 205 TRP A N 1
ATOM 1425 C CA . TRP A 1 178 ? -7.948 26.362 -26.616 1.00 13.31 205 TRP A CA 1
ATOM 1426 C C . TRP A 1 178 ? -8.876 27.228 -27.427 1.00 14.30 205 TRP A C 1
ATOM 1427 O O . TRP A 1 178 ? -8.864 27.169 -28.658 1.00 15.44 205 TRP A O 1
ATOM 1438 N N . HIS A 1 179 ? -9.677 28.041 -26.744 1.00 14.60 206 HIS A N 1
ATOM 1439 C CA . HIS A 1 179 ? -10.593 28.979 -27.401 1.00 16.03 206 HIS A CA 1
ATOM 1440 C C . HIS A 1 179 ? -9.865 30.012 -28.218 1.00 16.54 206 HIS A C 1
ATOM 1441 O O . HIS A 1 179 ? -10.331 30.409 -29.289 1.00 18.22 206 HIS A O 1
ATOM 1448 N N . GLU A 1 180 ? -8.705 30.436 -27.726 1.00 16.64 207 GLU A N 1
ATOM 1449 C CA . GLU A 1 180 ? -7.916 31.486 -28.367 1.00 18.73 207 GLU A CA 1
ATOM 1450 C C . GLU A 1 180 ? -6.950 30.942 -29.422 1.00 19.13 207 GLU A C 1
ATOM 1451 O O . GLU A 1 180 ? -6.348 31.708 -30.175 1.00 21.93 207 GLU A O 1
ATOM 1457 N N . ASP A 1 181 ? -6.815 29.621 -29.481 1.00 18.16 208 ASP A N 1
ATOM 1458 C CA . ASP A 1 181 ? -5.938 28.964 -30.439 1.00 19.15 208 ASP A CA 1
ATOM 1459 C C . ASP A 1 181 ? -6.720 28.639 -31.712 1.00 18.08 208 ASP A C 1
ATOM 1460 O O . ASP A 1 181 ? -7.408 27.617 -31.800 1.00 17.40 208 ASP A O 1
ATOM 1465 N N . ARG A 1 182 ? -6.598 29.524 -32.698 1.00 20.23 209 ARG A N 1
ATOM 1466 C CA . ARG A 1 182 ? -7.386 29.454 -33.924 1.00 20.65 209 ARG A CA 1
ATOM 1467 C C . ARG A 1 182 ? -6.926 28.337 -34.856 1.00 20.67 209 ARG A C 1
ATOM 1468 O O . ARG A 1 182 ? -5.731 28.077 -34.995 1.00 22.71 209 ARG A O 1
ATOM 1476 N N . THR A 1 183 ? -7.898 27.669 -35.469 1.00 21.02 210 THR A N 1
ATOM 1477 C CA . THR A 1 183 ? -7.646 26.658 -36.495 1.00 21.15 210 THR A CA 1
ATOM 1478 C C . THR A 1 183 ? -8.866 26.556 -37.414 1.00 21.95 210 THR A C 1
ATOM 1479 O O . THR A 1 183 ? -9.855 27.261 -37.213 1.00 22.43 210 THR A O 1
ATOM 1483 N N . SER A 1 184 ? -8.787 25.691 -38.422 1.00 23.62 211 SER A N 1
ATOM 1484 C CA . SER A 1 184 ? -9.893 25.476 -39.352 1.00 24.65 211 SER A CA 1
ATOM 1485 C C . SER A 1 184 ? -9.907 24.036 -39.856 1.00 23.16 211 SER A C 1
ATOM 1486 O O . SER A 1 184 ? -8.899 23.330 -39.766 1.00 23.82 211 SER A O 1
ATOM 1489 N N . ALA A 1 185 ? -11.048 23.617 -40.400 1.00 24.33 212 ALA A N 1
ATOM 1490 C CA . ALA A 1 185 ? -11.238 22.247 -40.883 1.00 25.52 212 ALA A CA 1
ATOM 1491 C C . ALA A 1 185 ? -10.185 21.809 -41.905 1.00 27.13 212 ALA A C 1
ATOM 1492 O O . ALA A 1 185 ? -9.789 20.643 -41.929 1.00 29.12 212 ALA A O 1
ATOM 1494 N N . GLU A 1 186 ? -9.729 22.755 -42.726 1.00 28.66 213 GLU A N 1
ATOM 1495 C CA . GLU A 1 186 ? -8.734 22.490 -43.773 1.00 31.66 213 GLU A CA 1
ATOM 1496 C C . GLU A 1 186 ? -7.370 22.085 -43.211 1.00 31.63 213 GLU A C 1
ATOM 1497 O O . GLU A 1 186 ? -6.584 21.424 -43.894 1.00 33.79 213 GLU A O 1
ATOM 1503 N N . ARG A 1 187 ? -7.099 22.486 -41.970 1.00 29.09 214 ARG A N 1
ATOM 1504 C CA . ARG A 1 187 ? -5.844 22.162 -41.293 1.00 30.14 214 ARG A CA 1
ATOM 1505 C C . ARG A 1 187 ? -5.920 20.795 -40.607 1.00 27.99 214 ARG A C 1
ATOM 1506 O O . ARG A 1 187 ? -4.902 20.259 -40.161 1.00 29.46 214 ARG A O 1
ATOM 1514 N N . LEU A 1 188 ? -7.128 20.237 -40.533 1.00 26.52 215 LEU A N 1
ATOM 1515 C CA . LEU A 1 188 ? -7.385 19.033 -39.740 1.00 23.10 215 LEU A CA 1
ATOM 1516 C C . LEU A 1 188 ? -7.821 17.839 -40.593 1.00 22.48 215 LEU A C 1
ATOM 1517 O O . LEU A 1 188 ? -8.231 17.996 -41.746 1.00 25.59 215 LEU A O 1
ATOM 1522 N N . GLU A 1 189 ? -7.729 16.649 -40.002 1.00 21.19 216 GLU A N 1
ATOM 1523 C CA . GLU A 1 189 ? -8.013 15.396 -40.694 1.00 19.82 216 GLU A CA 1
ATOM 1524 C C . GLU A 1 189 ? -9.479 14.981 -40.554 1.00 16.95 216 GLU A C 1
ATOM 1525 O O . GLU A 1 189 ? -9.965 14.743 -39.444 1.00 16.52 216 GLU A O 1
ATOM 1531 N N . SER A 1 190 ? -10.171 14.924 -41.692 1.00 16.95 217 SER A N 1
ATOM 1532 C CA . SER A 1 190 ? -11.501 14.312 -41.804 1.00 15.72 217 SER A CA 1
ATOM 1533 C C . SER A 1 190 ? -12.589 14.882 -40.884 1.00 15.18 217 SER A C 1
ATOM 1534 O O . SER A 1 190 ? -13.323 14.126 -40.249 1.00 15.33 217 SER A O 1
ATOM 1537 N N . CYS A 1 191 ? -12.713 16.206 -40.838 1.00 15.88 218 CYS A N 1
ATOM 1538 C CA . CYS A 1 191 ? -13.813 16.829 -40.101 1.00 15.20 218 CYS A CA 1
ATOM 1539 C C . CYS A 1 191 ? -15.148 16.447 -40.729 1.00 16.33 218 CYS A C 1
ATOM 1540 O O . CYS A 1 191 ? -15.239 16.270 -41.949 1.00 17.42 218 CYS A O 1
ATOM 1543 N N . LEU A 1 192 ? -16.177 16.322 -39.893 1.00 15.94 219 LEU A N 1
ATOM 1544 C CA . LEU A 1 192 ? -17.542 16.120 -40.371 1.00 17.30 219 LEU A CA 1
ATOM 1545 C C . LEU A 1 192 ? -17.954 17.267 -41.285 1.00 18.83 219 LEU A C 1
ATOM 1546 O O . LEU A 1 192 ? -17.528 18.407 -41.099 1.00 19.78 219 LEU A O 1
ATOM 1551 N N . GLU A 1 193 ? -18.790 16.950 -42.269 1.00 21.79 220 GLU A N 1
ATOM 1552 C CA . GLU A 1 193 ? -19.166 17.887 -43.335 1.00 25.52 220 GLU A CA 1
ATOM 1553 C C . GLU A 1 193 ? -19.669 19.258 -42.874 1.00 28.35 220 GLU A C 1
ATOM 1554 O O . GLU A 1 193 ? -19.187 20.287 -43.353 1.00 33.14 220 GLU A O 1
ATOM 1560 N N . ARG A 1 194 ? -20.629 19.279 -41.953 1.00 30.67 221 ARG A N 1
ATOM 1561 C CA . ARG A 1 194 ? -21.235 20.547 -41.524 1.00 34.69 221 ARG A CA 1
ATOM 1562 C C . ARG A 1 194 ? -20.587 21.146 -40.267 1.00 32.33 221 ARG A C 1
ATOM 1563 O O . ARG A 1 194 ? -21.233 21.873 -39.505 1.00 33.13 221 ARG A O 1
ATOM 1571 N N . SER A 1 195 ? -19.301 20.852 -40.076 1.00 29.28 222 SER A N 1
ATOM 1572 C CA . SER A 1 195 ? -18.556 21.317 -38.909 1.00 27.70 222 SER A CA 1
ATOM 1573 C C . SER A 1 195 ? -18.221 22.799 -38.990 1.00 27.80 222 SER A C 1
ATOM 1574 O O . SER A 1 195 ? -17.849 23.309 -40.050 1.00 29.38 222 SER A O 1
ATOM 1577 N N . GLU A 1 196 ? -18.363 23.480 -37.858 1.00 26.35 223 GLU A N 1
ATOM 1578 C CA . GLU A 1 196 ? -17.898 24.852 -37.716 1.00 25.23 223 GLU A CA 1
ATOM 1579 C C . GLU A 1 196 ? -16.696 24.849 -36.781 1.00 25.03 223 GLU A C 1
ATOM 1580 O O . GLU A 1 196 ? -16.846 24.842 -35.557 1.00 27.80 223 GLU A O 1
ATOM 1586 N N . ILE A 1 197 ? -15.503 24.824 -37.368 1.00 21.63 224 ILE A N 1
ATOM 1587 C CA . ILE A 1 197 ? -14.263 24.822 -36.597 1.00 21.16 224 ILE A CA 1
ATOM 1588 C C . ILE A 1 197 ? -13.548 26.158 -36.765 1.00 21.23 224 ILE A C 1
ATOM 1589 O O . ILE A 1 197 ? -13.105 26.499 -37.863 1.00 23.51 224 ILE A O 1
ATOM 1594 N N . ALA A 1 198 ? -13.445 26.908 -35.671 1.00 20.58 225 ALA A N 1
ATOM 1595 C CA . ALA A 1 198 ? -12.743 28.192 -35.668 1.00 20.72 225 ALA A CA 1
ATOM 1596 C C . ALA A 1 198 ? -11.556 28.191 -34.706 1.00 18.62 225 ALA A C 1
ATOM 1597 O O . ALA A 1 198 ? -10.677 29.049 -34.795 1.00 20.28 225 ALA A O 1
ATOM 1599 N N . ASN A 1 199 ? -11.535 27.224 -33.792 1.00 17.51 226 ASN A N 1
ATOM 1600 C CA . ASN A 1 199 ? -10.497 27.143 -32.772 1.00 16.43 226 ASN A CA 1
ATOM 1601 C C . ASN A 1 199 ? -10.415 25.729 -32.200 1.00 14.41 226 ASN A C 1
ATOM 1602 O O . ASN A 1 199 ? -11.225 24.865 -32.546 1.00 14.85 226 ASN A O 1
ATOM 1607 N N . GLN A 1 200 ? -9.444 25.498 -31.318 1.00 14.29 227 GLN A N 1
ATOM 1608 C CA . GLN A 1 200 ? -9.211 24.161 -30.782 1.00 14.02 227 GLN A CA 1
ATOM 1609 C C . GLN A 1 200 ? -10.377 23.653 -29.938 1.00 12.43 227 GLN A C 1
ATOM 1610 O O . GLN A 1 200 ? -10.635 22.451 -29.906 1.00 12.83 227 GLN A O 1
ATOM 1616 N N . ILE A 1 201 ? -11.091 24.557 -29.266 1.00 12.60 228 ILE A N 1
ATOM 1617 C CA . ILE A 1 201 ? -12.199 24.121 -28.419 1.00 12.93 228 ILE A CA 1
ATOM 1618 C C . ILE A 1 201 ? -13.345 23.505 -29.244 1.00 12.16 228 ILE A C 1
ATOM 1619 O O . ILE A 1 201 ? -14.031 22.591 -28.770 1.00 12.63 228 ILE A O 1
ATOM 1624 N N . ASP A 1 202 ? -13.497 23.950 -30.494 1.00 12.66 229 ASP A N 1
ATOM 1625 C CA . ASP A 1 202 ? -14.522 23.413 -31.389 1.00 13.17 229 ASP A CA 1
ATOM 1626 C C . ASP A 1 202 ? -14.285 21.947 -31.755 1.00 11.73 229 ASP A C 1
ATOM 1627 O O . ASP A 1 202 ? -15.198 21.271 -32.226 1.00 12.89 229 ASP A O 1
ATOM 1632 N N . ARG A 1 203 ? -13.062 21.468 -31.536 1.00 11.46 230 ARG A N 1
ATOM 1633 C CA . ARG A 1 203 ? -12.699 20.080 -31.817 1.00 10.97 230 ARG A CA 1
ATOM 1634 C C . ARG A 1 203 ? -13.136 19.111 -30.718 1.00 10.45 230 ARG A C 1
ATOM 1635 O O . ARG A 1 203 ? -13.081 17.894 -30.909 1.00 10.75 230 ARG A O 1
ATOM 1643 N N . MET A 1 204 ? -13.541 19.644 -29.565 1.00 9.92 231 MET A N 1
ATOM 1644 C CA . MET A 1 204 ? -14.056 18.814 -28.481 1.00 9.80 231 MET A CA 1
ATOM 1645 C C . MET A 1 204 ? -15.496 18.489 -28.847 1.00 9.42 231 MET A C 1
ATOM 1646 O O . MET A 1 204 ? -16.390 19.331 -28.700 1.00 10.46 231 MET A O 1
ATOM 1651 N N . GLU A 1 205 ? -15.723 17.283 -29.353 1.00 9.14 232 GLU A N 1
ATOM 1652 C CA . GLU A 1 205 ? -17.050 16.929 -29.859 1.00 9.41 232 GLU A CA 1
ATOM 1653 C C . GLU A 1 205 ? -18.071 16.812 -28.724 1.00 9.01 232 GLU A C 1
ATOM 1654 O O . GLU A 1 205 ? -19.224 17.241 -28.853 1.00 9.60 232 GLU A O 1
ATOM 1660 N N . VAL A 1 206 ? -17.631 16.204 -27.627 1.00 8.68 233 VAL A N 1
ATOM 1661 C CA . VAL A 1 206 ? -18.386 16.149 -26.385 1.00 8.73 233 VAL A CA 1
ATOM 1662 C C . VAL A 1 206 ? -17.357 15.913 -25.286 1.00 8.42 233 VAL A C 1
ATOM 1663 O O . VAL A 1 206 ? -16.371 15.197 -25.500 1.00 8.60 233 VAL A O 1
ATOM 1667 N N . MET A 1 207 ? -17.569 16.543 -24.134 1.00 8.49 234 MET A N 1
ATOM 1668 C CA . MET A 1 207 ? -16.728 16.340 -22.964 1.00 8.24 234 MET A CA 1
ATOM 1669 C C . MET A 1 207 ? -17.541 15.599 -21.916 1.00 7.40 234 MET A C 1
ATOM 1670 O O . MET A 1 207 ? -18.588 16.081 -21.463 1.00 8.39 234 MET A O 1
ATOM 1675 N N . VAL A 1 208 ? -17.058 14.409 -21.577 1.00 7.01 235 VAL A N 1
ATOM 1676 C CA . VAL A 1 208 ? -17.668 13.543 -20.587 1.00 7.11 235 VAL A CA 1
ATOM 1677 C C . VAL A 1 208 ? -16.808 13.665 -19.334 1.00 6.85 235 VAL A C 1
ATOM 1678 O O . VAL A 1 208 ? -15.684 13.160 -19.284 1.00 7.16 235 VAL A O 1
ATOM 1682 N N . LEU A 1 209 ? -17.331 14.378 -18.343 1.00 6.78 236 LEU A N 1
ATOM 1683 C CA . LEU A 1 209 ? -16.594 14.697 -17.130 1.00 6.85 236 LEU A CA 1
ATOM 1684 C C . LEU A 1 209 ? -17.013 13.768 -16.003 1.00 6.49 236 LEU A C 1
ATOM 1685 O O . LEU A 1 209 ? -18.181 13.754 -15.606 1.00 7.14 236 LEU A O 1
ATOM 1690 N N . LEU A 1 210 ? -16.060 12.985 -15.507 1.00 6.42 237 LEU A N 1
ATOM 1691 C CA . LEU A 1 210 ? -16.292 12.045 -14.407 1.00 6.76 237 LEU A CA 1
ATOM 1692 C C . LEU A 1 210 ? -15.868 12.702 -13.108 1.00 6.23 237 LEU A C 1
ATOM 1693 O O . LEU A 1 210 ? -14.754 13.222 -13.031 1.00 7.00 237 LEU A O 1
ATOM 1698 N N . ASP A 1 211 ? -16.707 12.653 -12.075 1.00 6.31 238 ASP A N 1
ATOM 1699 C CA . ASP A 1 211 ? -16.345 13.270 -10.802 1.00 6.46 238 ASP A CA 1
ATOM 1700 C C . ASP A 1 211 ? -17.109 12.580 -9.676 1.00 6.45 238 ASP A C 1
ATOM 1701 O O . ASP A 1 211 ? -18.270 12.193 -9.849 1.00 6.82 238 ASP A O 1
ATOM 1706 N N . LEU A 1 212 ? -16.449 12.412 -8.532 1.00 6.57 239 LEU A N 1
ATOM 1707 C CA . LEU A 1 212 ? -17.092 11.886 -7.317 1.00 6.85 239 LEU A CA 1
ATOM 1708 C C . LEU A 1 212 ? -17.601 10.468 -7.501 1.00 6.52 239 LEU A C 1
ATOM 1709 O O . LEU A 1 212 ? -18.700 10.135 -7.060 1.00 7.84 239 LEU A O 1
ATOM 1714 N N . LEU A 1 213 ? -16.785 9.634 -8.136 1.00 6.60 240 LEU A N 1
ATOM 1715 C CA . LEU A 1 213 ? -17.159 8.253 -8.415 1.00 6.83 240 LEU A CA 1
ATOM 1716 C C . LEU A 1 213 ? -16.433 7.288 -7.498 1.00 6.74 240 LEU A C 1
ATOM 1717 O O . LEU A 1 213 ? -15.278 7.509 -7.125 1.00 7.18 240 LEU A O 1
ATOM 1722 N N . GLY A 1 214 ? -17.128 6.215 -7.138 1.00 7.72 241 GLY A N 1
ATOM 1723 C CA . GLY A 1 214 ? -16.545 5.175 -6.315 1.00 8.44 241 GLY A CA 1
ATOM 1724 C C . GLY A 1 214 ? -17.363 4.778 -5.109 1.00 8.87 241 GLY A C 1
ATOM 1725 O O . GLY A 1 214 ? -17.074 3.757 -4.497 1.00 9.91 241 GLY A O 1
ATOM 1726 N N . ALA A 1 215 ? -18.364 5.580 -4.748 1.00 9.08 242 ALA A N 1
ATOM 1727 C CA . ALA A 1 215 ? -19.291 5.202 -3.683 1.00 9.75 242 ALA A CA 1
ATOM 1728 C C . ALA A 1 215 ? -20.404 4.304 -4.225 1.00 9.69 242 ALA A C 1
ATOM 1729 O O . ALA A 1 215 ? -20.650 4.253 -5.431 1.00 10.07 242 ALA A O 1
ATOM 1731 N N . GLU A 1 216 ? -21.080 3.594 -3.329 1.00 10.61 243 GLU A N 1
ATOM 1732 C CA . GLU A 1 216 ? -22.155 2.698 -3.738 1.00 11.41 243 GLU A CA 1
ATOM 1733 C C . GLU A 1 216 ? -23.397 3.440 -4.237 1.00 11.57 243 GLU A C 1
ATOM 1734 O O . GLU A 1 216 ? -23.754 4.488 -3.709 1.00 13.32 243 GLU A O 1
ATOM 1740 N N . ASN A 1 217 ? -24.057 2.872 -5.246 1.00 12.92 244 ASN A N 1
ATOM 1741 C CA . ASN A 1 217 ? -25.344 3.371 -5.750 1.00 14.54 244 ASN A CA 1
ATOM 1742 C C . ASN A 1 217 ? -25.397 4.861 -6.096 1.00 11.68 244 ASN A C 1
ATOM 1743 O O . ASN A 1 217 ? -26.263 5.589 -5.602 1.00 13.89 244 ASN A O 1
ATOM 1748 N N . PRO A 1 218 ? -24.485 5.317 -6.969 1.00 9.92 245 PRO A N 1
ATOM 1749 C CA . PRO A 1 218 ? -24.587 6.685 -7.442 1.00 9.94 245 PRO A CA 1
ATOM 1750 C C . PRO A 1 218 ? -25.845 6.872 -8.280 1.00 9.90 245 PRO A C 1
ATOM 1751 O O . PRO A 1 218 ? -26.333 5.923 -8.904 1.00 10.76 245 PRO A O 1
ATOM 1755 N N . ARG A 1 219 ? -26.350 8.098 -8.296 1.00 10.23 246 ARG A N 1
ATOM 1756 C CA . ARG A 1 219 ? -27.483 8.460 -9.132 1.00 10.34 246 ARG A CA 1
ATOM 1757 C C . ARG A 1 219 ? -27.090 9.573 -10.091 1.00 9.37 246 ARG A C 1
ATOM 1758 O O . ARG A 1 219 ? -26.783 10.700 -9.678 1.00 10.32 246 ARG A O 1
ATOM 1766 N N . PHE A 1 220 ? -27.100 9.238 -11.376 1.00 9.37 247 PHE A N 1
ATOM 1767 C CA . PHE A 1 220 ? -26.824 10.188 -12.436 1.00 9.67 247 PHE A CA 1
ATOM 1768 C C . PHE A 1 220 ? -28.124 10.594 -13.126 1.00 9.63 247 PHE A C 1
ATOM 1769 O O . PHE A 1 220 ? -29.094 9.832 -13.155 1.00 10.47 247 PHE A O 1
ATOM 1777 N N . TYR A 1 221 ? -28.115 11.805 -13.677 1.00 10.02 248 TYR A N 1
ATOM 1778 C CA . TYR A 1 221 ? -29.209 12.360 -14.463 1.00 10.81 248 TYR A CA 1
ATOM 1779 C C . TYR A 1 221 ? -28.606 13.065 -15.662 1.00 10.47 248 TYR A C 1
ATOM 1780 O O . TYR A 1 221 ? -27.416 13.403 -15.651 1.00 11.27 248 TYR A O 1
ATOM 1789 N N . SER A 1 222 ? -29.410 13.303 -16.690 1.00 10.87 249 SER A N 1
ATOM 1790 C CA . SER A 1 222 ? -28.956 14.112 -17.811 1.00 11.78 249 SER A CA 1
ATOM 1791 C C . SER A 1 222 ? -29.019 15.584 -17.421 1.00 12.47 249 SER A C 1
ATOM 1792 O O . SER A 1 222 ? -30.099 16.135 -17.248 1.00 15.36 249 SER A O 1
ATOM 1795 N N . TYR A 1 223 ? -27.860 16.216 -17.279 1.00 12.83 250 TYR A N 1
ATOM 1796 C CA . TYR A 1 223 ? -27.791 17.611 -16.843 1.00 13.16 250 TYR A CA 1
ATOM 1797 C C . TYR A 1 223 ? -27.923 18.606 -17.969 1.00 13.04 250 TYR A C 1
ATOM 1798 O O . TYR A 1 223 ? -28.123 19.794 -17.725 1.00 15.08 250 TYR A O 1
ATOM 1807 N N . PHE A 1 224 ? -27.804 18.119 -19.199 1.00 12.69 251 PHE A N 1
ATOM 1808 C CA . PHE A 1 224 ? -27.821 18.982 -20.368 1.00 13.09 251 PHE A CA 1
ATOM 1809 C C . PHE A 1 224 ? -28.631 18.362 -21.489 1.00 12.92 251 PHE A C 1
ATOM 1810 O O . PHE A 1 224 ? -28.298 17.293 -21.997 1.00 13.60 251 PHE A O 1
ATOM 1818 N N . GLY A 1 225 ? -29.710 19.038 -21.866 1.00 13.93 252 GLY A N 1
ATOM 1819 C CA . GLY A 1 225 ? -30.527 18.586 -22.978 1.00 13.85 252 GLY A CA 1
ATOM 1820 C C . GLY A 1 225 ? -29.717 18.434 -24.250 1.00 12.74 252 GLY A C 1
ATOM 1821 O O . GLY A 1 225 ? -29.973 17.534 -25.051 1.00 13.54 252 GLY A O 1
ATOM 1822 N N . GLU A 1 226 ? -28.722 19.303 -24.421 1.00 13.09 253 GLU A N 1
ATOM 1823 C CA . GLU A 1 226 ? -27.862 19.278 -25.596 1.00 13.54 253 GLU A CA 1
ATOM 1824 C C . GLU A 1 226 ? -27.247 17.897 -25.844 1.00 12.30 253 GLU A C 1
ATOM 1825 O O . GLU A 1 226 ? -27.105 17.470 -26.988 1.00 13.33 253 GLU A O 1
ATOM 1831 N N . THR A 1 227 ? -26.899 17.195 -24.772 1.00 11.47 254 THR A N 1
ATOM 1832 C CA . THR A 1 227 ? -26.218 15.906 -24.905 1.00 10.92 254 THR A CA 1
ATOM 1833 C C . THR A 1 227 ? -27.104 14.714 -24.557 1.00 11.07 254 THR A C 1
ATOM 1834 O O . THR A 1 227 ? -26.609 13.604 -24.369 1.00 10.78 254 THR A O 1
ATOM 1838 N N . GLN A 1 228 ? -28.415 14.934 -24.502 1.00 12.15 255 GLN A N 1
ATOM 1839 C CA . GLN A 1 228 ? -29.358 13.840 -24.276 1.00 12.82 255 GLN A CA 1
ATOM 1840 C C . GLN A 1 228 ? -29.107 12.614 -25.172 1.00 12.20 255 GLN A C 1
ATOM 1841 O O . GLN A 1 228 ? -29.177 11.491 -24.681 1.00 12.36 255 GLN A O 1
ATOM 1847 N N . PRO A 1 229 ? -28.810 12.814 -26.476 1.00 12.90 256 PRO A N 1
ATOM 1848 C CA . PRO A 1 229 ? -28.553 11.635 -27.318 1.00 13.61 256 PRO A CA 1
ATOM 1849 C C . PRO A 1 229 ? -27.374 10.788 -26.842 1.00 12.86 256 PRO A C 1
ATOM 1850 O O . PRO A 1 229 ? -27.412 9.565 -26.943 1.00 13.70 256 PRO A O 1
ATOM 1854 N N . VAL A 1 230 ? -26.341 11.445 -26.321 1.00 11.55 257 VAL A N 1
ATOM 1855 C CA . VAL A 1 230 ? -25.161 10.756 -25.800 1.00 10.96 257 VAL A CA 1
ATOM 1856 C C . VAL A 1 230 ? -25.473 10.121 -24.444 1.00 10.72 257 VAL A C 1
ATOM 1857 O O . VAL A 1 230 ? -25.177 8.945 -24.210 1.00 10.47 257 VAL A O 1
ATOM 1861 N N . TYR A 1 231 ? -26.093 10.901 -23.563 1.00 10.93 258 TYR A N 1
ATOM 1862 C CA . TYR A 1 231 ? -26.491 10.415 -22.248 1.00 11.03 258 TYR A CA 1
ATOM 1863 C C . TYR A 1 231 ? -27.352 9.154 -22.345 1.00 11.05 258 TYR A C 1
ATOM 1864 O O . TYR A 1 231 ? -27.163 8.197 -21.583 1.00 11.21 258 TYR A O 1
ATOM 1873 N N . ARG A 1 232 ? -28.287 9.149 -23.290 1.00 11.13 259 ARG A N 1
ATOM 1874 C CA . ARG A 1 232 ? -29.172 8.005 -23.459 1.00 11.97 259 ARG A CA 1
ATOM 1875 C C . ARG A 1 232 ? -28.437 6.726 -23.856 1.00 10.49 259 ARG A C 1
ATOM 1876 O O . ARG A 1 232 ? -28.936 5.631 -23.609 1.00 11.04 259 ARG A O 1
ATOM 1884 N N . ARG A 1 233 ? -27.249 6.855 -24.446 1.00 10.32 260 ARG A N 1
ATOM 1885 C CA . ARG A 1 233 ? -26.421 5.677 -24.712 1.00 10.26 260 ARG A CA 1
ATOM 1886 C C . ARG A 1 233 ? -25.912 5.039 -23.424 1.00 9.86 260 ARG A C 1
ATOM 1887 O O . ARG A 1 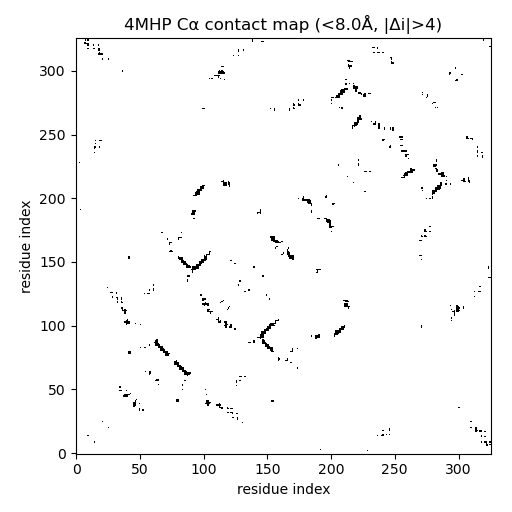233 ? -25.846 3.821 -23.326 1.00 9.84 260 ARG A O 1
ATOM 1895 N N . LEU A 1 234 ? -25.574 5.864 -22.437 1.00 9.49 261 LEU A N 1
ATOM 1896 C CA . LEU A 1 234 ? -25.172 5.356 -21.124 1.00 8.98 261 LEU A CA 1
ATOM 1897 C C . LEU A 1 234 ? -26.331 4.607 -20.461 1.00 9.05 261 LEU A C 1
ATOM 1898 O O . LEU A 1 234 ? -26.147 3.517 -19.916 1.00 9.17 261 LEU A O 1
ATOM 1903 N N . VAL A 1 235 ? -27.526 5.193 -20.529 1.00 9.26 262 VAL A N 1
ATOM 1904 C CA . VAL A 1 235 ? -28.735 4.539 -20.022 1.00 9.84 262 VAL A CA 1
ATOM 1905 C C . VAL A 1 235 ? -28.916 3.177 -20.693 1.00 9.79 262 VAL A C 1
ATOM 1906 O O . VAL A 1 235 ? -29.129 2.161 -20.025 1.00 10.14 262 VAL A O 1
ATOM 1910 N N . ASN A 1 236 ? -28.813 3.163 -22.017 1.00 9.85 263 ASN A N 1
ATOM 1911 C CA . ASN A 1 236 ? -29.041 1.946 -22.787 1.00 10.17 263 ASN A CA 1
ATOM 1912 C C . ASN A 1 236 ? -28.003 0.866 -22.502 1.00 9.30 263 ASN A 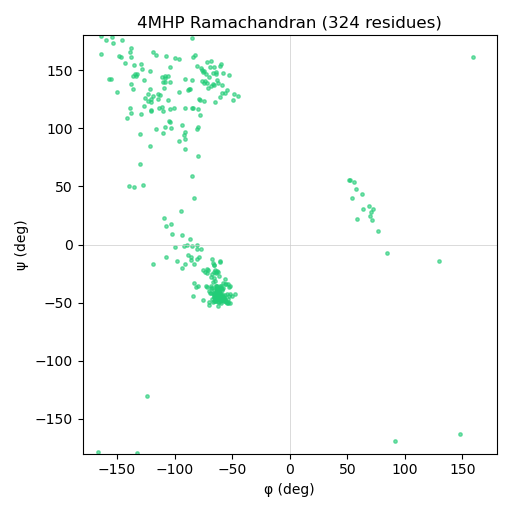C 1
ATOM 1913 O O . ASN A 1 236 ? -28.344 -0.302 -22.307 1.00 9.73 263 ASN A O 1
ATOM 1918 N N . ILE A 1 237 ? -26.738 1.268 -22.475 1.00 8.93 264 ILE A N 1
ATOM 1919 C CA . ILE A 1 237 ? -25.658 0.344 -22.175 1.00 8.98 264 ILE A CA 1
ATOM 1920 C C . ILE A 1 237 ? -25.846 -0.279 -20.792 1.00 8.65 264 ILE A C 1
ATOM 1921 O O . ILE A 1 237 ? -25.718 -1.493 -20.625 1.00 8.96 264 ILE A O 1
ATOM 1926 N N . GLU A 1 238 ? -26.150 0.549 -19.796 1.00 8.55 265 GLU A N 1
ATOM 1927 C CA . GLU A 1 238 ? -26.389 0.017 -18.460 1.00 8.74 265 GLU A CA 1
ATOM 1928 C C . GLU A 1 238 ? -27.530 -1.010 -18.465 1.00 8.96 265 GLU A C 1
ATOM 1929 O O . GLU A 1 238 ? -27.417 -2.079 -17.863 1.00 9.58 265 GLU A O 1
ATOM 1935 N N . SER A 1 239 ? -28.617 -0.693 -19.165 1.00 9.72 266 SER A N 1
ATOM 1936 C CA . SER A 1 239 ? -29.756 -1.604 -19.273 1.00 10.91 266 SER A CA 1
ATOM 1937 C C . SER A 1 239 ? -29.342 -2.941 -19.894 1.00 9.90 266 SER A C 1
ATOM 1938 O O . SER A 1 239 ? -29.698 -4.011 -19.386 1.00 11.33 266 SER A O 1
ATOM 1941 N N . ARG A 1 240 ? -28.567 -2.869 -20.974 1.00 9.77 267 ARG A N 1
ATOM 1942 C CA . ARG A 1 240 ? -28.145 -4.063 -21.691 1.00 10.64 267 ARG A CA 1
ATOM 1943 C C . ARG A 1 240 ? -27.217 -4.923 -20.837 1.00 10.02 267 ARG A C 1
ATOM 1944 O O . ARG A 1 240 ? -27.316 -6.151 -20.848 1.00 10.57 267 ARG A O 1
ATOM 1952 N N . LEU A 1 241 ? -26.322 -4.282 -20.089 1.00 9.40 268 LEU A N 1
ATOM 1953 C CA . LEU A 1 241 ? -25.429 -5.013 -19.201 1.00 9.58 268 LEU A CA 1
ATOM 1954 C C . LEU A 1 241 ? -26.210 -5.737 -18.112 1.00 9.33 268 LEU A C 1
ATOM 1955 O O . LEU A 1 241 ? -25.895 -6.878 -17.773 1.00 10.41 268 LEU A O 1
ATOM 1960 N N . ASN A 1 242 ? -27.226 -5.075 -17.561 1.00 9.65 269 ASN A N 1
ATOM 1961 C CA . ASN A 1 242 ? -28.106 -5.716 -16.590 1.00 10.02 269 ASN A CA 1
ATOM 1962 C C . ASN A 1 242 ? -28.893 -6.883 -17.186 1.00 10.76 269 ASN A C 1
ATOM 1963 O O . ASN A 1 242 ? -28.967 -7.951 -16.579 1.00 11.70 269 ASN A O 1
ATOM 1968 N N . ASP A 1 243 ? -29.466 -6.687 -18.374 1.00 10.94 270 ASP A N 1
ATOM 1969 C CA . ASP A 1 243 ? -30.232 -7.740 -19.038 1.00 11.91 270 ASP A CA 1
ATOM 1970 C C . ASP A 1 243 ? -29.374 -8.980 -19.253 1.00 11.58 270 ASP A C 1
ATOM 1971 O O . ASP A 1 243 ? -29.864 -10.098 -19.126 1.00 13.65 270 ASP A O 1
ATOM 1976 N N . ALA A 1 244 ? -28.101 -8.773 -19.579 1.00 11.42 271 ALA A N 1
ATOM 1977 C CA . ALA A 1 244 ? -27.158 -9.862 -19.828 1.00 13.02 271 ALA A CA 1
ATOM 1978 C C . ALA A 1 244 ? -26.588 -10.469 -18.543 1.00 12.75 271 ALA A C 1
ATOM 1979 O O . ALA A 1 244 ? -25.825 -11.435 -18.596 1.00 16.02 271 ALA A O 1
ATOM 1981 N N . GLY A 1 245 ? -26.948 -9.895 -17.396 1.00 12.10 272 GLY A N 1
ATOM 1982 C CA . GLY A 1 245 ? -26.486 -10.397 -16.101 1.00 13.22 272 GLY A CA 1
ATOM 1983 C C . GLY A 1 245 ? -25.018 -10.129 -15.813 1.00 12.69 272 GLY A C 1
ATOM 1984 O O . GLY A 1 245 ? -24.366 -10.895 -15.100 1.00 14.35 272 GLY A O 1
ATOM 1985 N N . LEU A 1 246 ? -24.508 -9.025 -16.350 1.00 11.45 273 LEU A N 1
ATOM 1986 C CA . LEU A 1 246 ? -23.084 -8.696 -16.250 1.00 11.63 273 LEU A CA 1
ATOM 1987 C C . LEU A 1 246 ? -22.752 -7.680 -15.157 1.00 10.97 273 LEU A C 1
ATOM 1988 O O . LEU A 1 246 ? -21.589 -7.343 -14.955 1.00 12.64 273 LEU A O 1
ATOM 1993 N N . MET A 1 247 ? -23.768 -7.185 -14.459 1.00 11.08 274 MET A N 1
ATOM 1994 C CA . MET A 1 247 ? -23.546 -6.276 -13.344 1.00 10.91 274 MET A CA 1
ATOM 1995 C C . MET A 1 247 ? -23.415 -7.044 -12.039 1.00 11.47 274 MET A C 1
ATOM 1996 O O . MET A 1 247 ? -24.109 -8.041 -11.816 1.00 12.67 274 MET A O 1
ATOM 2001 N N . GLU A 1 248 ? -22.521 -6.567 -11.180 1.00 11.73 275 GLU A N 1
ATOM 2002 C CA . GLU A 1 248 ? -22.323 -7.139 -9.862 1.00 13.63 275 GLU A CA 1
ATOM 2003 C C . GLU A 1 248 ? -23.322 -6.532 -8.897 1.00 13.56 275 GLU A C 1
ATOM 2004 O O . GLU A 1 248 ? -23.331 -5.314 -8.672 1.00 14.32 275 GLU A O 1
ATOM 2010 N N . LEU A 1 249 ? -24.177 -7.405 -8.371 1.00 15.85 276 LEU A N 1
ATOM 2011 C CA . LEU A 1 249 ? -25.185 -7.060 -7.390 1.00 16.89 276 LEU A CA 1
ATOM 2012 C C . LEU A 1 249 ? -25.032 -8.041 -6.221 1.00 18.38 276 LEU A C 1
ATOM 2013 O O . LEU A 1 249 ? -24.604 -9.183 -6.417 1.00 20.68 276 LEU A O 1
ATOM 2018 N N . PRO A 1 250 ? -25.389 -7.601 -5.006 1.00 19.67 277 PRO A N 1
ATOM 2019 C CA . PRO A 1 250 ? -25.207 -8.418 -3.800 1.00 20.55 277 PRO A CA 1
ATOM 2020 C C . PRO A 1 250 ? -26.161 -9.607 -3.701 1.00 20.44 277 PRO A C 1
ATOM 2021 O O . PRO A 1 250 ? -25.874 -10.567 -2.978 1.00 22.58 277 PRO A O 1
ATOM 2025 N N . ARG A 1 251 ? -27.287 -9.531 -4.408 1.00 20.15 278 ARG A N 1
ATOM 2026 C CA . ARG A 1 251 ? -28.285 -10.600 -4.424 1.00 20.32 278 ARG A CA 1
ATOM 2027 C C . ARG A 1 251 ? -28.731 -10.844 -5.856 1.00 18.46 278 ARG A C 1
ATOM 2028 O O . ARG A 1 251 ? -28.655 -9.937 -6.691 1.00 19.21 278 ARG A O 1
ATOM 2036 N N . ARG A 1 252 ? -29.199 -12.057 -6.139 1.00 18.67 279 ARG A N 1
ATOM 2037 C CA . ARG A 1 252 ? -29.808 -12.356 -7.428 1.00 17.65 279 ARG A CA 1
ATOM 2038 C C . ARG A 1 252 ? -31.046 -11.478 -7.646 1.00 16.10 279 ARG A C 1
ATOM 2039 O O . ARG A 1 252 ? -31.666 -10.994 -6.692 1.00 15.77 279 ARG A O 1
ATOM 2047 N N . ARG A 1 253 ? -31.366 -11.246 -8.914 1.00 15.34 280 ARG A N 1
ATOM 2048 C CA . ARG A 1 253 ? -32.617 -10.597 -9.333 1.00 14.07 280 ARG A CA 1
ATOM 2049 C C . ARG A 1 253 ? -32.737 -9.122 -8.984 1.00 14.03 280 ARG A C 1
ATOM 2050 O O . ARG A 1 253 ? -33.829 -8.606 -8.725 1.00 15.22 280 ARG A O 1
ATOM 2058 N N . ARG A 1 254 ? -31.599 -8.450 -8.999 1.00 13.73 281 ARG A N 1
ATOM 2059 C CA . ARG A 1 254 ? -31.564 -7.006 -8.869 1.00 14.21 281 ARG A CA 1
ATOM 2060 C C . ARG A 1 254 ? -30.941 -6.397 -10.116 1.00 12.60 281 ARG A C 1
ATOM 2061 O O . ARG A 1 254 ? -30.340 -7.103 -10.923 1.00 13.99 281 ARG A O 1
ATOM 2069 N N . ARG A 1 255 ? -31.108 -5.087 -10.268 1.00 12.38 282 ARG A N 1
ATOM 2070 C CA . ARG A 1 255 ? -30.533 -4.337 -11.380 1.00 11.74 282 ARG A CA 1
ATOM 2071 C C . ARG A 1 255 ? -29.897 -3.063 -10.855 1.00 11.08 282 ARG A C 1
ATOM 2072 O O . ARG A 1 255 ? -30.377 -2.480 -9.885 1.00 12.41 282 ARG A O 1
ATOM 2080 N N . THR A 1 256 ? -28.819 -2.623 -11.493 1.00 10.66 283 THR A N 1
ATOM 2081 C CA . THR A 1 256 ? -28.310 -1.287 -11.225 1.00 10.59 283 THR A CA 1
ATOM 2082 C C . THR A 1 256 ? -29.206 -0.264 -11.917 1.00 10.96 283 THR A C 1
ATOM 2083 O O . THR A 1 256 ? -29.808 -0.544 -12.961 1.00 11.97 283 THR A O 1
ATOM 2087 N N . ASN A 1 257 ? -29.293 0.920 -11.321 1.00 11.11 284 ASN A N 1
ATOM 2088 C CA . ASN A 1 257 ? -30.080 2.012 -11.874 1.00 12.60 284 ASN A CA 1
ATOM 2089 C C . ASN A 1 257 ? -29.336 3.328 -11.710 1.00 11.46 284 ASN A C 1
ATOM 2090 O O . ASN A 1 257 ? -29.883 4.313 -11.207 1.00 14.44 284 ASN A O 1
ATOM 2095 N N . TYR A 1 258 ? -28.073 3.334 -12.126 1.00 9.86 285 TYR A N 1
ATOM 2096 C CA . TYR A 1 258 ? -27.230 4.508 -11.949 1.00 10.02 285 TYR A CA 1
ATOM 2097 C C . TYR A 1 258 ? -27.659 5.659 -12.845 1.00 10.15 285 TYR A C 1
ATOM 2098 O O . TYR A 1 258 ? -27.794 6.795 -12.388 1.00 11.27 285 TYR A O 1
ATOM 2107 N N . PHE A 1 259 ? -27.847 5.367 -14.128 1.00 10.08 286 PHE A N 1
ATOM 2108 C CA . PHE A 1 259 ? -28.193 6.387 -15.103 1.00 10.59 286 PHE A CA 1
ATOM 2109 C C . PHE A 1 259 ? -29.704 6.510 -15.241 1.00 11.26 286 PHE A C 1
ATOM 2110 O O . PHE A 1 259 ? -30.331 5.766 -15.995 1.00 12.87 286 PHE A O 1
ATOM 2118 N N . SER A 1 260 ? -30.279 7.442 -14.483 1.00 11.92 287 SER A N 1
ATOM 2119 C CA . SER A 1 260 ? -31.717 7.675 -14.502 1.00 13.50 287 SER A CA 1
ATOM 2120 C C . SER A 1 260 ? -32.107 8.211 -15.857 1.00 14.47 287 SER A C 1
ATOM 2121 O O . SER A 1 260 ? -31.417 9.060 -16.433 1.00 14.01 287 SER A O 1
ATOM 2124 N N . ASN A 1 261 ? -33.228 7.704 -16.355 1.00 17.83 288 ASN A N 1
ATOM 2125 C CA . ASN A 1 261 ? -33.761 8.125 -17.631 1.00 21.37 288 ASN A CA 1
ATOM 2126 C C . ASN A 1 261 ? -34.564 9.404 -17.454 1.00 21.67 288 ASN A C 1
ATOM 2127 O O . ASN A 1 261 ? -35.636 9.576 -18.038 1.00 26.10 288 ASN A O 1
ATOM 2132 N N . SER A 1 262 ? -34.039 10.292 -16.621 1.00 22.71 289 SER A N 1
ATOM 2133 C CA . SER A 1 262 ? -34.632 11.591 -16.399 1.00 21.47 289 SER A CA 1
ATOM 2134 C C . SER A 1 262 ? -33.540 12.649 -16.329 1.00 20.55 289 SER A C 1
ATOM 2135 O O . SER A 1 262 ? -32.337 12.339 -16.232 1.00 19.94 289 SER A O 1
ATOM 2138 N N . SER A 1 263 ? -33.982 13.895 -16.437 1.00 21.07 290 SER A N 1
ATOM 2139 C CA . SER A 1 263 ? -33.157 15.050 -16.158 1.00 20.70 290 SER A CA 1
ATOM 2140 C C . SER A 1 263 ? -33.500 15.531 -14.757 1.00 22.27 290 SER A C 1
ATOM 2141 O O . SER A 1 263 ? -34.563 15.205 -14.213 1.00 24.16 290 SER A O 1
ATOM 2144 N N . THR A 1 264 ? -32.599 16.306 -14.171 1.00 20.96 291 THR A N 1
ATOM 2145 C CA . THR A 1 264 ? -32.835 16.856 -12.851 1.00 19.91 291 THR A CA 1
ATOM 2146 C C . THR A 1 264 ? -32.579 18.352 -12.866 1.00 19.48 291 THR A C 1
ATOM 2147 O O . THR A 1 264 ? -31.843 18.855 -13.721 1.00 22.86 291 THR A O 1
ATOM 2151 N N . VAL A 1 265 ? -33.208 19.061 -11.936 1.00 17.12 292 VAL A N 1
ATOM 2152 C CA . VAL A 1 265 ? -32.987 20.490 -11.797 1.00 19.40 292 VAL A CA 1
ATOM 2153 C C . VAL A 1 265 ? -31.945 20.685 -10.701 1.00 19.03 292 VAL A C 1
ATOM 2154 O O . VAL A 1 265 ? -32.275 20.814 -9.520 1.00 21.48 292 VAL A O 1
ATOM 2158 N N . GLY A 1 266 ? -30.681 20.680 -11.104 1.00 19.27 293 GLY A N 1
ATOM 2159 C CA . GLY A 1 266 ? -29.573 20.835 -10.173 1.00 19.49 293 GLY A CA 1
ATOM 2160 C C . GLY A 1 266 ? -28.401 21.507 -10.848 1.00 18.49 293 GLY A C 1
ATOM 2161 O O . GLY A 1 266 ? -28.000 21.113 -11.942 1.00 22.16 293 GLY A O 1
ATOM 2162 N N . PHE A 1 267 ? -27.860 22.532 -10.197 1.00 17.25 294 PHE A N 1
ATOM 2163 C CA . PHE A 1 267 ? -26.720 23.271 -10.716 1.00 16.57 294 PHE A CA 1
ATOM 2164 C C . PHE A 1 267 ? -25.464 22.862 -9.963 1.00 15.61 294 PHE A C 1
ATOM 2165 O O . PHE A 1 267 ? -25.372 23.048 -8.747 1.00 18.11 294 PHE A O 1
ATOM 2173 N N . ILE A 1 268 ? -24.516 22.273 -10.690 1.00 13.85 295 ILE A N 1
ATOM 2174 C CA . ILE A 1 268 ? -23.238 21.851 -10.120 1.00 12.43 295 ILE A CA 1
ATOM 2175 C C . ILE A 1 268 ? -22.093 22.557 -10.845 1.00 12.36 295 ILE A C 1
ATOM 2176 O O . ILE A 1 268 ? -21.992 22.500 -12.070 1.00 14.78 295 ILE A O 1
ATOM 2181 N N . GLU A 1 269 ? -21.248 23.242 -10.087 1.00 12.91 296 GLU A N 1
ATOM 2182 C CA . GLU A 1 269 ? -20.043 23.843 -10.644 1.00 12.62 296 GLU A CA 1
ATOM 2183 C C . GLU A 1 269 ? -18.924 22.812 -10.643 1.00 11.72 296 GLU A C 1
ATOM 2184 O O . GLU A 1 269 ? -18.721 22.107 -9.652 1.00 13.15 296 GLU A O 1
ATOM 2190 N N . ASP A 1 270 ? -18.217 22.717 -11.765 1.00 9.50 297 ASP A N 1
ATOM 2191 C CA . ASP A 1 270 ? -17.158 21.726 -11.944 1.00 8.67 297 ASP A CA 1
ATOM 2192 C C . ASP A 1 270 ? -16.366 22.142 -13.180 1.00 8.19 297 ASP A C 1
ATOM 2193 O O . ASP A 1 270 ? -16.666 23.169 -13.807 1.00 8.71 297 ASP A O 1
ATOM 2198 N N . ASP A 1 271 ? -15.366 21.335 -13.525 1.00 7.91 298 ASP A N 1
ATOM 2199 C CA . ASP A 1 271 ? -14.434 21.621 -14.604 1.00 8.19 298 ASP A CA 1
ATOM 2200 C C . ASP A 1 271 ? -15.061 21.767 -15.990 1.00 8.46 298 ASP A C 1
ATOM 2201 O O . ASP A 1 271 ? -14.409 22.245 -16.909 1.00 9.10 298 ASP A O 1
ATOM 2206 N N . HIS A 1 272 ? -16.304 21.328 -16.158 1.00 8.40 299 HIS A N 1
ATOM 2207 C CA . HIS A 1 272 ? -16.999 21.521 -17.431 1.00 8.81 299 HIS A CA 1
ATOM 2208 C C . HIS A 1 272 ? -17.401 22.951 -17.686 1.00 8.88 299 HIS A C 1
ATOM 2209 O O . HIS A 1 272 ? -17.589 23.332 -18.840 1.00 9.60 299 HIS A O 1
ATOM 2216 N N . ILE A 1 273 ? -17.556 23.749 -16.627 1.00 9.16 300 ILE A N 1
ATOM 2217 C CA . ILE A 1 273 ? -18.152 25.087 -16.756 1.00 10.28 300 ILE A CA 1
ATOM 2218 C C . ILE A 1 273 ? -17.441 25.986 -17.791 1.00 9.76 300 ILE A C 1
ATOM 2219 O O . ILE A 1 273 ? -18.106 26.567 -18.647 1.00 10.10 300 ILE A O 1
ATOM 2224 N N . PRO A 1 274 ? -16.097 26.094 -17.735 1.00 9.78 301 PRO A N 1
ATOM 2225 C CA . PRO A 1 274 ? -15.420 26.972 -18.706 1.00 10.59 301 PRO A CA 1
ATOM 2226 C C . PRO A 1 274 ? -15.579 26.512 -20.161 1.00 10.59 301 PRO A C 1
ATOM 2227 O O . PRO A 1 274 ? -15.471 27.321 -21.083 1.00 11.39 301 PRO A O 1
ATOM 2231 N N . PHE A 1 275 ? -15.828 25.222 -20.352 1.00 9.77 302 PHE A N 1
ATOM 2232 C CA . PHE A 1 275 ? -16.037 24.643 -21.677 1.00 9.94 302 PHE A CA 1
ATOM 2233 C C . PHE A 1 275 ? -17.483 24.818 -22.133 1.00 9.78 302 PHE A C 1
ATOM 2234 O O . PHE A 1 275 ? -17.743 25.196 -23.280 1.00 10.30 302 PHE A O 1
ATOM 2242 N N . LEU A 1 276 ? -18.416 24.563 -21.220 1.00 9.82 303 LEU A N 1
ATOM 2243 C CA . LEU A 1 276 ? -19.837 24.798 -21.455 1.00 9.95 303 LEU A CA 1
ATOM 2244 C C . LEU A 1 276 ? -20.088 26.232 -21.935 1.00 10.37 303 LEU A C 1
ATOM 2245 O O . LEU A 1 276 ? -20.849 26.466 -22.879 1.00 11.34 303 LEU A O 1
ATOM 2250 N N . LYS A 1 277 ? -19.428 27.188 -21.285 1.00 10.55 304 LYS A N 1
ATOM 2251 C CA . LYS A 1 277 ? -19.577 28.597 -21.623 1.00 11.07 304 LYS A CA 1
ATOM 2252 C C . LYS A 1 277 ? -19.051 28.921 -23.020 1.00 11.20 304 LYS A C 1
ATOM 2253 O O . LYS A 1 277 ? -19.396 29.961 -23.584 1.00 12.14 304 LYS A O 1
ATOM 2259 N N . ARG A 1 278 ? -18.233 28.019 -23.566 1.00 11.65 305 ARG A N 1
ATOM 2260 C CA . ARG A 1 278 ? -17.666 28.155 -24.906 1.00 12.17 305 ARG A CA 1
ATOM 2261 C C . ARG A 1 278 ? -18.281 27.155 -25.884 1.00 12.52 305 ARG A C 1
ATOM 2262 O O . ARG A 1 278 ? -17.685 26.824 -26.912 1.00 13.68 305 ARG A O 1
ATOM 2270 N N . SER A 1 279 ? -19.482 26.687 -25.539 1.00 11.65 306 SER A N 1
ATOM 2271 C CA . SER A 1 279 ? -20.329 25.849 -26.397 1.00 12.28 306 SER A CA 1
ATOM 2272 C C . SER A 1 279 ? -19.854 24.410 -26.611 1.00 11.83 306 SER A C 1
ATOM 2273 O O . SER A 1 279 ? -20.270 23.751 -27.562 1.00 12.99 306 SER A O 1
ATOM 2276 N N . VAL A 1 280 ? -19.018 23.911 -25.709 1.00 10.81 307 VAL A N 1
ATOM 2277 C CA . VAL A 1 280 ? -18.647 22.501 -25.751 1.00 10.61 307 VAL A CA 1
ATOM 2278 C C . VAL A 1 280 ? -19.788 21.690 -25.136 1.00 10.10 307 VAL A C 1
ATOM 2279 O O . VAL A 1 280 ? -20.192 21.974 -24.010 1.00 10.71 307 VAL A O 1
ATOM 2283 N N . PRO A 1 281 ? -20.321 20.685 -25.865 1.00 9.74 308 PRO A N 1
ATOM 2284 C CA . PRO A 1 281 ? -21.360 19.834 -25.269 1.00 9.84 308 PRO A CA 1
ATOM 2285 C C . PRO A 1 281 ? -20.806 19.011 -24.102 1.00 8.92 308 PRO A C 1
ATOM 2286 O O . PRO A 1 281 ? -19.705 18.468 -24.204 1.00 9.48 308 PRO A O 1
ATOM 2290 N N . ILE A 1 282 ? -21.573 18.928 -23.013 1.00 8.74 309 ILE A N 1
ATOM 2291 C CA . ILE A 1 282 ? -21.124 18.291 -21.774 1.00 8.74 309 ILE A CA 1
ATOM 2292 C C . ILE A 1 282 ? -22.034 17.142 -21.365 1.00 8.28 309 ILE A C 1
ATOM 2293 O O . ILE A 1 282 ? -23.257 17.296 -21.357 1.00 9.05 309 ILE A O 1
ATOM 2298 N N . VAL A 1 283 ? -21.427 16.013 -21.000 1.00 7.92 310 VAL A N 1
ATOM 2299 C CA . VAL A 1 283 ? -22.100 14.983 -20.219 1.00 7.93 310 VAL A CA 1
ATOM 2300 C C . VAL A 1 283 ? -21.383 14.952 -18.873 1.00 7.52 310 VAL A C 1
ATOM 2301 O O . VAL A 1 283 ? -20.179 14.678 -18.808 1.00 7.79 310 VAL A O 1
ATOM 2305 N N . HIS A 1 284 ? -22.119 15.262 -17.811 1.00 7.77 311 HIS A N 1
ATOM 2306 C CA . HIS A 1 284 ? -21.529 15.385 -16.485 1.00 7.82 311 HIS A CA 1
ATOM 2307 C C . HIS A 1 284 ? -21.841 14.156 -15.673 1.00 7.27 311 HIS A C 1
ATOM 2308 O O . HIS A 1 284 ? -22.955 14.008 -15.159 1.00 8.24 311 HIS A O 1
ATOM 2315 N N . ILE A 1 285 ? -20.877 13.240 -15.581 1.00 7.13 312 ILE A N 1
ATOM 2316 C CA . ILE A 1 285 ? -21.062 11.991 -14.847 1.00 7.21 312 ILE A CA 1
ATOM 2317 C C . ILE A 1 285 ? -20.603 12.207 -13.412 1.00 7.43 312 ILE A C 1
ATOM 2318 O O . ILE A 1 285 ? -19.462 11.907 -13.027 1.00 7.28 312 ILE A O 1
ATOM 2323 N N . ILE A 1 286 ? -21.519 12.787 -12.647 1.00 7.94 313 ILE A N 1
ATOM 2324 C CA . ILE A 1 286 ? -21.325 13.118 -11.244 1.00 7.94 313 ILE A CA 1
ATOM 2325 C C . ILE A 1 286 ? -22.622 12.730 -10.537 1.00 7.87 313 ILE A C 1
ATOM 2326 O O . ILE A 1 286 ? -23.698 12.965 -11.082 1.00 8.44 313 ILE A O 1
ATOM 2331 N N . PRO A 1 287 ? -22.543 12.113 -9.344 1.00 8.00 314 PRO A N 1
ATOM 2332 C CA . PRO A 1 287 ? -23.774 11.704 -8.677 1.00 8.85 314 PRO A CA 1
ATOM 2333 C C . PRO A 1 287 ? -24.494 12.875 -8.028 1.00 9.03 314 PRO A C 1
ATOM 2334 O O . PRO A 1 287 ? -23.870 13.857 -7.625 1.00 9.58 314 PRO A O 1
ATOM 2338 N N . SER A 1 288 ? -25.809 12.748 -7.921 1.00 9.94 315 SER A N 1
ATOM 2339 C CA . SER A 1 288 ? -26.622 13.674 -7.161 1.00 10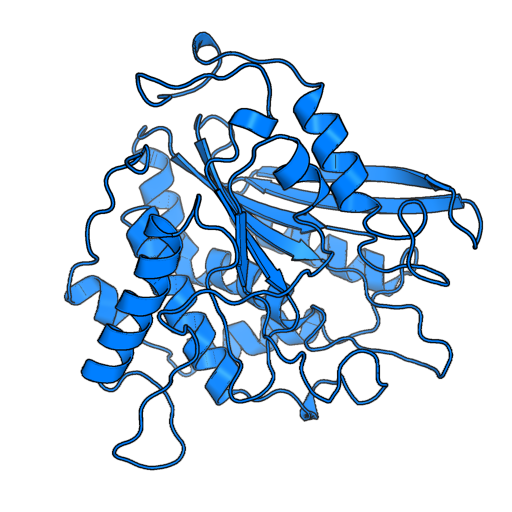.98 315 SER A CA 1
ATOM 2340 C C . SER A 1 288 ? -27.617 12.823 -6.401 1.00 10.87 315 SER A C 1
ATOM 2341 O O . SER A 1 288 ? -28.478 12.198 -7.011 1.00 12.10 315 SER A O 1
ATOM 2344 N N . PRO A 1 289 ? -27.515 12.781 -5.066 1.00 11.25 316 PRO A N 1
ATOM 2345 C CA . PRO A 1 289 ? -26.612 13.508 -4.177 1.00 11.65 316 PRO A CA 1
ATOM 2346 C C . PRO A 1 289 ? -25.151 13.090 -4.304 1.00 10.41 316 PRO A C 1
ATOM 2347 O O . PRO A 1 289 ? -24.843 11.976 -4.752 1.00 10.44 316 PRO A O 1
ATOM 2351 N N . PHE A 1 290 ? -24.263 13.990 -3.897 1.00 11.03 317 PHE A N 1
ATOM 2352 C CA . PHE A 1 290 ? -22.855 13.648 -3.762 1.00 10.11 317 PHE A CA 1
ATOM 2353 C C . PHE A 1 290 ? -22.705 12.520 -2.747 1.00 10.25 317 PHE A C 1
ATOM 2354 O O . PHE A 1 290 ? -23.548 12.372 -1.859 1.00 11.15 317 PHE A O 1
ATOM 2362 N N . PRO A 1 291 ? -21.620 11.734 -2.845 1.00 10.33 318 PRO A N 1
ATOM 2363 C CA . PRO A 1 291 ? -21.369 10.727 -1.813 1.00 11.16 318 PRO A CA 1
ATOM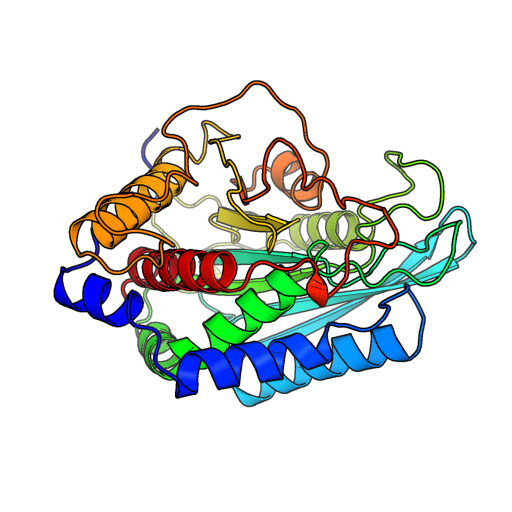 2364 C C . PRO A 1 291 ? -21.384 11.346 -0.422 1.00 10.22 318 PRO A C 1
ATOM 2365 O O . PRO A 1 291 ? -20.947 12.485 -0.239 1.00 9.98 318 PRO A O 1
ATOM 2369 N N . ASP A 1 292 ? -21.864 10.586 0.556 1.00 11.19 319 ASP A N 1
ATOM 2370 C CA . ASP A 1 292 ? -21.888 11.047 1.940 1.00 11.57 319 ASP A CA 1
ATOM 2371 C C . ASP A 1 292 ? -20.501 11.451 2.449 1.00 10.84 319 ASP A C 1
ATOM 2372 O O . ASP A 1 292 ? -20.389 12.324 3.307 1.00 12.11 319 ASP A O 1
ATOM 2377 N N . VAL A 1 293 ? -19.450 10.827 1.916 1.00 10.20 320 VAL A N 1
ATOM 2378 C CA . VAL A 1 293 ? -18.081 11.151 2.333 1.00 10.25 320 VAL A CA 1
ATOM 2379 C C . VAL A 1 293 ? -17.525 12.445 1.736 1.00 8.95 320 VAL A C 1
ATOM 2380 O O . VAL A 1 293 ? -16.413 12.840 2.073 1.00 9.27 320 VAL A O 1
ATOM 2384 N N . TRP A 1 294 ? -18.276 13.102 0.854 1.00 8.91 321 TRP A N 1
ATOM 2385 C CA . TRP A 1 294 ? -17.764 14.261 0.121 1.00 9.12 321 TRP A CA 1
ATOM 2386 C C . TRP A 1 294 ? -17.104 15.289 1.003 1.00 8.59 321 TRP A C 1
ATOM 2387 O O . TRP A 1 294 ? -17.708 15.795 1.957 1.00 9.36 321 TRP A O 1
ATOM 2398 N N . HIS A 1 295 ? -15.849 15.607 0.682 1.00 8.71 322 HIS A N 1
ATOM 2399 C CA . HIS A 1 295 ? -15.072 16.625 1.404 1.00 9.27 322 HIS A CA 1
ATOM 2400 C C . HIS A 1 295 ? -14.899 16.369 2.880 1.00 9.98 322 HIS A C 1
ATOM 2401 O O . HIS A 1 295 ? -14.624 17.288 3.650 1.00 12.41 322 HIS A O 1
ATOM 2408 N N . THR A 1 296 ? -15.050 15.108 3.281 1.00 9.84 323 THR A N 1
ATOM 2409 C CA . THR A 1 296 ? -14.708 14.680 4.635 1.00 10.52 323 THR A CA 1
ATOM 2410 C C . THR A 1 296 ? -13.440 13.845 4.593 1.00 9.55 323 THR A C 1
ATOM 2411 O O . THR A 1 296 ? -13.055 13.319 3.544 1.00 9.46 323 THR A O 1
ATOM 2415 N N . LEU A 1 297 ? -12.812 13.687 5.749 1.00 10.17 324 LEU A N 1
ATOM 2416 C CA . LEU A 1 297 ? -11.619 12.863 5.836 1.00 10.32 324 LEU A CA 1
ATOM 2417 C C . LEU A 1 297 ? -11.916 11.383 5.593 1.00 10.33 324 LEU A C 1
ATOM 2418 O O . LEU A 1 297 ? -10.995 10.598 5.389 1.00 12.18 324 LEU A O 1
ATOM 2423 N N . ASP A 1 298 ? -13.198 11.016 5.596 1.00 9.70 325 ASP A N 1
ATOM 2424 C CA . ASP A 1 298 ? -13.622 9.658 5.270 1.00 9.41 325 ASP A CA 1
ATOM 2425 C C . ASP A 1 298 ? -13.692 9.358 3.765 1.00 8.70 325 ASP A C 1
ATOM 2426 O O . ASP A 1 298 ? -14.041 8.236 3.388 1.00 9.35 325 ASP A O 1
ATOM 2431 N N . ASP A 1 299 ? -13.376 10.334 2.907 1.00 8.30 326 ASP A N 1
ATOM 2432 C CA . ASP A 1 299 ? -13.319 10.048 1.470 1.00 8.15 326 ASP A CA 1
ATOM 2433 C C . ASP A 1 299 ? -11.982 9.374 1.171 1.00 7.81 326 ASP A C 1
ATOM 2434 O O . ASP A 1 299 ? -11.032 9.990 0.665 1.00 8.33 326 ASP A O 1
ATOM 2439 N N . ASN A 1 300 ? -11.926 8.096 1.527 1.00 8.31 327 ASN A N 1
ATOM 2440 C CA . ASN A 1 300 ? -10.695 7.327 1.552 1.00 8.43 327 ASN A CA 1
ATOM 2441 C C . ASN A 1 300 ? -10.892 5.976 0.863 1.00 8.48 327 ASN A C 1
ATOM 2442 O O . ASN A 1 300 ? -11.988 5.658 0.372 1.00 9.16 327 ASN A O 1
ATOM 2447 N N . GLU A 1 301 ? -9.830 5.179 0.829 1.00 8.77 328 GLU A N 1
ATOM 2448 C CA . GLU A 1 301 ? -9.844 3.945 0.061 1.00 9.73 328 GLU A CA 1
ATOM 2449 C C . GLU A 1 301 ? -10.880 2.953 0.577 1.00 9.26 328 GLU A C 1
ATOM 2450 O O . GLU A 1 301 ? -11.573 2.319 -0.220 1.00 10.25 328 GLU A O 1
ATOM 2456 N N . GLN A 1 302 ? -10.998 2.813 1.896 1.00 9.65 329 GLN A N 1
ATOM 2457 C CA . GLN A 1 302 ? -11.863 1.758 2.416 1.00 10.12 329 GLN A CA 1
ATOM 2458 C C . GLN A 1 302 ? -13.349 2.062 2.218 1.00 9.85 329 GLN A C 1
ATOM 2459 O O . GLN A 1 302 ? -14.171 1.147 2.221 1.00 11.32 329 GLN A O 1
ATOM 2465 N N . ASN A 1 303 ? -13.688 3.338 2.022 1.00 9.86 330 ASN A N 1
ATOM 2466 C CA . ASN A 1 303 ? -15.079 3.710 1.769 1.00 10.24 330 ASN A CA 1
ATOM 2467 C C . ASN A 1 303 ? -15.505 3.595 0.306 1.00 9.77 330 ASN A C 1
ATOM 2468 O O . ASN A 1 303 ? -16.662 3.847 -0.029 1.00 10.87 330 ASN A O 1
ATOM 2473 N N . LEU A 1 304 ? -14.576 3.197 -0.556 1.00 9.47 331 LEU A N 1
ATOM 2474 C CA . LEU A 1 304 ? -14.925 2.871 -1.927 1.00 9.29 331 LEU A CA 1
ATOM 2475 C C . LEU A 1 304 ? -15.755 1.599 -1.957 1.00 9.20 331 LEU A C 1
ATOM 2476 O O . LEU A 1 304 ? -15.652 0.753 -1.063 1.00 11.30 331 LEU A O 1
ATOM 2481 N N . HIS A 1 305 ? -16.591 1.488 -2.981 1.00 8.17 332 HIS A N 1
ATOM 2482 C CA . HIS A 1 305 ? -17.408 0.305 -3.191 1.00 8.19 332 HIS A CA 1
ATOM 2483 C C . HIS A 1 305 ? -16.990 -0.343 -4.481 1.00 7.93 332 HIS A C 1
ATOM 2484 O O . HIS A 1 305 ? -17.370 0.091 -5.574 1.00 8.50 332 HIS A O 1
ATOM 2491 N N . HIS A 1 306 ? -16.172 -1.384 -4.365 1.00 8.64 333 HIS A N 1
ATOM 2492 C CA . HIS A 1 306 ? -15.558 -2.005 -5.535 1.00 9.02 333 HIS A CA 1
ATOM 2493 C C . HIS A 1 306 ? -16.500 -2.605 -6.551 1.00 8.72 333 HIS A C 1
ATOM 2494 O O . HIS A 1 306 ? -16.254 -2.470 -7.748 1.00 9.00 333 HIS A O 1
ATOM 2501 N N . PRO A 1 307 ? -17.594 -3.269 -6.117 1.00 8.89 334 PRO A N 1
ATOM 2502 C CA . PRO A 1 307 ? -18.527 -3.764 -7.138 1.00 8.90 334 PRO A CA 1
ATOM 2503 C C . PRO A 1 307 ? -19.118 -2.626 -7.993 1.00 8.01 334 PRO A C 1
ATOM 2504 O O . PRO A 1 307 ? -19.303 -2.784 -9.202 1.00 8.23 334 PRO A O 1
ATOM 2508 N N . THR A 1 308 ? -19.391 -1.481 -7.373 1.00 7.85 335 THR A N 1
ATOM 2509 C CA . THR A 1 308 ? -19.875 -0.311 -8.115 1.00 7.58 335 THR A CA 1
ATOM 2510 C C . THR A 1 308 ? -18.839 0.177 -9.123 1.00 7.29 335 THR A C 1
ATOM 2511 O O . THR A 1 308 ? -19.167 0.456 -10.282 1.00 7.58 335 THR A O 1
ATOM 2515 N N . ILE A 1 309 ? -17.593 0.295 -8.678 1.00 7.66 336 ILE A N 1
ATOM 2516 C CA . ILE A 1 309 ? -16.515 0.695 -9.577 1.00 7.89 336 ILE A CA 1
ATOM 2517 C C . ILE A 1 309 ? -16.417 -0.257 -10.772 1.00 7.64 336 ILE A C 1
ATOM 2518 O O . ILE A 1 309 ? -16.297 0.186 -11.914 1.00 7.99 336 ILE A O 1
ATOM 2523 N N . SER A 1 310 ? -16.470 -1.556 -10.505 1.00 8.08 337 SER A N 1
ATOM 2524 C CA . SER A 1 310 ? -16.449 -2.543 -11.575 1.00 8.56 337 SER A CA 1
ATOM 2525 C C . SER A 1 310 ? -17.596 -2.335 -12.571 1.00 7.70 337 SER A C 1
ATOM 2526 O O . SER A 1 310 ? -17.395 -2.371 -13.792 1.00 8.59 337 SER A O 1
ATOM 2529 N N . ASN A 1 311 ? -18.798 -2.121 -12.043 1.00 7.41 338 ASN A N 1
ATOM 2530 C CA . ASN A 1 311 ? -19.966 -1.887 -12.880 1.00 7.51 338 ASN A CA 1
ATOM 2531 C C . ASN A 1 311 ? -19.815 -0.628 -13.735 1.00 7.23 338 ASN A C 1
ATOM 2532 O O . ASN A 1 311 ? -20.161 -0.631 -14.922 1.00 7.63 338 ASN A O 1
ATOM 2537 N N . LEU A 1 312 ? -19.300 0.446 -13.134 1.00 6.96 339 LEU A N 1
ATOM 2538 C CA . LEU A 1 312 ? -19.049 1.680 -13.868 1.00 7.10 339 LEU A CA 1
ATOM 2539 C C . LEU A 1 312 ? -18.006 1.468 -14.957 1.00 7.04 339 LEU A C 1
ATOM 2540 O O . LEU A 1 312 ? -18.163 1.971 -16.074 1.00 7.61 339 LEU A O 1
ATOM 2545 N N . ASN A 1 313 ? -16.951 0.716 -14.645 1.00 7.42 340 ASN A N 1
ATOM 2546 C CA . ASN A 1 313 ? -15.929 0.427 -15.638 1.00 7.70 340 ASN A CA 1
ATOM 2547 C C . ASN A 1 313 ? -16.501 -0.286 -16.860 1.00 7.76 340 ASN A C 1
ATOM 2548 O O . ASN A 1 313 ? -16.099 -0.010 -17.984 1.00 8.42 340 ASN A O 1
ATOM 2553 N N . LYS A 1 314 ? -17.427 -1.210 -16.638 1.00 7.68 341 LYS A N 1
ATOM 2554 C CA . LYS A 1 314 ? -18.088 -1.901 -17.739 1.00 8.18 341 LYS A CA 1
ATOM 2555 C C . LYS A 1 314 ? -18.883 -0.925 -18.595 1.00 7.49 341 LYS A C 1
ATOM 2556 O O . LYS A 1 314 ? -18.801 -0.951 -19.828 1.00 7.97 341 LYS A O 1
ATOM 2562 N N . ILE A 1 315 ? -19.659 -0.065 -17.943 1.00 7.46 342 ILE A N 1
ATOM 2563 C CA . ILE A 1 315 ? -20.438 0.934 -18.665 1.00 7.59 342 ILE A CA 1
ATOM 2564 C C . ILE A 1 315 ? -19.520 1.840 -19.483 1.00 7.21 342 ILE A C 1
ATOM 2565 O O . ILE A 1 315 ? -19.783 2.099 -20.663 1.00 7.55 342 ILE A O 1
ATOM 2570 N N . PHE A 1 316 ? -18.436 2.308 -18.866 1.00 7.44 343 PHE A N 1
ATOM 2571 C CA . PHE A 1 316 ? -17.547 3.244 -19.541 1.00 7.55 343 PHE A CA 1
ATOM 2572 C C . PHE A 1 316 ? -16.800 2.589 -20.707 1.00 7.48 343 PHE A C 1
ATOM 2573 O O . PHE A 1 316 ? -16.662 3.199 -21.767 1.00 8.07 343 PHE A O 1
ATOM 2581 N N . LYS A 1 317 ? -16.318 1.360 -20.518 1.00 7.66 344 LYS A N 1
ATOM 2582 C CA . LYS A 1 317 ? -15.665 0.637 -21.613 1.00 8.39 344 LYS A CA 1
ATOM 2583 C C . LYS A 1 317 ? -16.625 0.438 -22.778 1.00 7.89 344 LYS A C 1
ATOM 2584 O O . LYS A 1 317 ? -16.271 0.667 -23.935 1.00 8.39 344 LYS A O 1
ATOM 2590 N N . ALA A 1 318 ? -17.839 -0.002 -22.474 1.00 7.87 345 ALA A N 1
ATOM 2591 C CA . ALA A 1 318 ? -18.847 -0.209 -23.507 1.00 8.18 345 ALA A CA 1
ATOM 2592 C C . ALA A 1 318 ? -19.217 1.102 -24.208 1.00 8.13 345 ALA A C 1
ATOM 2593 O O . ALA A 1 318 ? -19.410 1.124 -25.426 1.00 8.23 345 ALA A O 1
ATOM 2595 N N . PHE A 1 319 ? -19.288 2.191 -23.444 1.00 8.00 346 PHE A N 1
ATOM 2596 C CA . PHE A 1 319 ? -19.614 3.493 -24.011 1.00 8.12 346 PHE A CA 1
ATOM 2597 C C . PHE A 1 319 ? -18.542 3.977 -24.985 1.00 7.61 346 PHE A C 1
ATOM 2598 O O . PHE A 1 319 ? -18.858 4.428 -26.089 1.00 7.94 346 PHE A O 1
ATOM 2606 N N . VAL A 1 320 ? -17.280 3.902 -24.576 1.00 7.60 347 VAL A N 1
ATOM 2607 C CA . VAL A 1 320 ? -16.186 4.303 -25.453 1.00 8.02 347 VAL A CA 1
ATOM 2608 C C . VAL A 1 320 ? -16.148 3.399 -26.688 1.00 8.04 347 VAL A C 1
ATOM 2609 O O . VAL A 1 320 ? -15.976 3.876 -27.809 1.00 8.28 347 VAL A O 1
ATOM 2613 N N . SER A 1 321 ? -16.332 2.099 -26.481 1.00 7.87 348 SER A N 1
ATOM 2614 C CA . SER A 1 321 ? -16.383 1.160 -27.599 1.00 8.31 348 SER A CA 1
ATOM 2615 C C . SER A 1 321 ? -17.501 1.512 -28.582 1.00 8.05 348 SER A C 1
ATOM 2616 O O . SER A 1 321 ? -17.307 1.464 -29.797 1.00 8.64 348 SER A O 1
ATOM 2619 N N . GLU A 1 322 ? -18.666 1.871 -28.057 1.00 7.84 349 GLU A N 1
ATOM 2620 C CA . GLU A 1 322 ? -19.785 2.227 -28.913 1.00 8.36 349 GLU A CA 1
ATOM 2621 C C . GLU A 1 322 ? -19.525 3.531 -29.670 1.00 8.02 349 GLU A C 1
ATOM 2622 O O . GLU A 1 322 ? -19.754 3.609 -30.879 1.00 9.26 349 GLU A O 1
ATOM 2628 N N . TYR A 1 323 ? -19.052 4.549 -28.961 1.00 7.99 350 TYR A N 1
ATOM 2629 C CA . TYR A 1 323 ? -18.880 5.866 -29.557 1.00 8.03 350 TYR A CA 1
ATOM 2630 C C . TYR A 1 323 ? -17.825 5.845 -30.664 1.00 8.08 350 TYR A C 1
ATOM 2631 O O . TYR A 1 323 ? -18.006 6.444 -31.725 1.00 9.00 350 TYR A O 1
ATOM 2640 N N . LEU A 1 324 ? -16.722 5.149 -30.403 1.00 8.10 351 LEU A N 1
ATOM 2641 C CA . LEU A 1 324 ? -15.610 5.067 -31.345 1.00 8.39 351 LEU A CA 1
ATOM 2642 C C . LEU A 1 324 ? -15.703 3.872 -32.286 1.00 8.64 351 LEU A C 1
ATOM 2643 O O . LEU A 1 324 ? -14.834 3.685 -33.140 1.00 9.47 351 LEU A O 1
ATOM 2648 N N . GLN A 1 325 ? -16.747 3.060 -32.120 1.00 8.77 352 GLN A N 1
ATOM 2649 C CA . GLN A 1 325 ? -16.938 1.827 -32.902 1.00 9.35 352 GLN A CA 1
ATOM 2650 C C . GLN A 1 325 ? -15.687 0.952 -32.853 1.00 9.07 352 GLN A C 1
ATOM 2651 O O . GLN A 1 325 ? -15.125 0.571 -33.881 1.00 10.02 352 GLN A O 1
ATOM 2657 N N . LEU A 1 326 ? -15.257 0.628 -31.640 1.00 8.78 353 LEU A N 1
ATOM 2658 C CA . LEU A 1 326 ? -14.030 -0.136 -31.458 1.00 9.09 353 LEU A CA 1
ATOM 2659 C C . LEU A 1 326 ? -14.153 -1.597 -31.846 1.00 9.65 353 LEU A C 1
ATOM 2660 O O . LEU A 1 326 ? -13.149 -2.179 -32.254 1.00 11.35 353 LEU A O 1
#

Foldseek 3Di:
DDQLDDFDADDPVLLVVLLDADPVLLVLLVVLLVLQQFAQAFPDPSVVSSVVVLQVLLVVLVWDKDWQWDWDQAPVGITIWTKIKTWRAVQQQAEAEEEEERHDAPAPVDTARLSVQPSLSSSLVSSLCVVCSVVQNVLNPPLQSYTYMYMHFYFQAFNPPDDPRGGLPRLLVVLVVFVPAFDDPVSGGNDRDPQDGGTRLSRHSEYEYRGLDFAPQFAFEFADPVCLVLLVLLVVSQVSCVVVVSADDPDPPDGRDRRPNHHDPDDDDTSCVSSVVVVHHYGYNAGVVRPPCPSHNPSGDVNGDVSRSSSVSSSVSSSVCSVSVD

B-factor: mean 16.02, std 8.8, range [6.23, 90.81]

Nearest PDB structures (foldseek):
  4mhy-assembly1_A  TM=1.002E+00  e=9.452E-68  Ixodes scapularis
  7d2i-assembly1_A  TM=1.002E+00  e=1.808E-66  Ixodes scapularis
  7d1n-assembly1_A  TM=9.908E-01  e=1.279E-61  Ixodes scapularis
  2zeo-assembly2_B  TM=9.037E-01  e=4.815E-37  Homo sapiens
  2zep-assembly2_B  TM=9.089E-01  e=8.588E-37  Homo sapiens

CATH classification: 3.40.630.10